Protein AF-A0A7L2VDB8-F1 (afdb_monomer_lite)

Organism: NCBI:txid135165

Sequence (185 aa):
YIPHIVLGKGPPGGAWHSMEGSMLTISFGDWMELPGLSFKEWAASKRRNIKSDRVMPEEIACYYKHYVKVMGLQKNFRDNVYITSVSRLYRGKDDEDRSQLNENVSTQHLEMEDGQKSLTKRNWEVRGYQRATDGSHVPFCLFAENVALATGTFDSPGRLQVEGEDFPFVLHSMSDFGAAISKGK

Radius of gyration: 23.1 Å; chains: 1; bounding box: 49×42×65 Å

Secondary structure (DSSP, 8-state):
-----EE-SSSTTGGGGTS-TTPPPSS-GGGGPBTTB-HHHHHHHTT----SS---HHHHHHHHHHHHHHTT-GGGEE-SEEEEEEEE----GGGSS--S-------------S--------PEEEEEEEEPTTS-EEEEEEEES-------STTS------TTTTSTT--SSHHHHHHHHHTT-

InterPro domains:
  IPR029731 OSGIN 1/2 [PTHR15192] (1-184)
  IPR036188 FAD/NAD(P)-binding domain superfamily [G3DSA:3.50.50.60] (2-180)

Structure (mmCIF, N/CA/C/O backbone):
data_AF-A0A7L2VDB8-F1
#
_entry.id   AF-A0A7L2VDB8-F1
#
loop_
_atom_site.group_PDB
_atom_site.id
_atom_site.type_symbol
_atom_site.label_atom_id
_atom_site.label_alt_id
_atom_site.label_comp_id
_atom_site.label_asym_id
_atom_site.label_entity_id
_atom_site.label_seq_id
_atom_site.pdbx_PDB_ins_code
_atom_site.Cartn_x
_atom_site.Cartn_y
_atom_site.Cartn_z
_atom_site.occupancy
_atom_site.B_iso_or_equiv
_atom_site.auth_seq_id
_atom_site.auth_comp_id
_atom_site.auth_asym_id
_atom_site.auth_atom_id
_atom_site.pdbx_PDB_model_num
ATOM 1 N N . TYR A 1 1 ? -14.097 -15.548 12.419 1.00 74.62 1 TYR A N 1
ATOM 2 C CA . TYR A 1 1 ? -14.276 -14.280 11.679 1.00 74.62 1 TYR A CA 1
ATOM 3 C C . TYR A 1 1 ? -14.145 -13.137 12.670 1.00 74.62 1 TYR A C 1
ATOM 5 O O . TYR A 1 1 ? -14.816 -13.188 13.690 1.00 74.62 1 TYR A O 1
ATOM 13 N N . ILE A 1 2 ? -13.273 -12.162 12.407 1.00 85.75 2 ILE A N 1
ATOM 14 C CA . ILE A 1 2 ? -13.085 -10.978 13.262 1.00 85.75 2 ILE A CA 1
ATOM 15 C C . ILE A 1 2 ? -13.683 -9.782 12.509 1.00 85.75 2 ILE A C 1
ATOM 17 O O . ILE A 1 2 ? -13.279 -9.573 11.363 1.00 85.75 2 ILE A O 1
ATOM 21 N N . PRO A 1 3 ? -14.637 -9.020 13.072 1.00 91.06 3 PRO A N 1
ATOM 22 C CA . PRO A 1 3 ? -15.114 -7.781 12.459 1.00 91.06 3 PRO A CA 1
ATOM 23 C C . PRO A 1 3 ? -13.961 -6.783 12.310 1.00 91.06 3 PRO A C 1
ATOM 25 O O . PRO A 1 3 ? -13.320 -6.427 13.294 1.00 91.06 3 PRO A O 1
ATOM 28 N N . HIS A 1 4 ? -13.669 -6.358 11.083 1.00 94.25 4 HIS A N 1
ATOM 29 C CA . HIS A 1 4 ? -12.567 -5.441 10.799 1.00 94.25 4 HIS A CA 1
ATOM 30 C C . HIS A 1 4 ? -12.873 -4.568 9.585 1.00 94.25 4 HIS A C 1
ATOM 32 O O . HIS A 1 4 ? -13.724 -4.902 8.759 1.00 94.25 4 HIS A O 1
ATOM 38 N N . ILE A 1 5 ? -12.133 -3.468 9.472 1.00 96.50 5 ILE A N 1
ATOM 39 C CA . ILE A 1 5 ? -12.143 -2.566 8.326 1.00 96.50 5 ILE A CA 1
ATOM 40 C C . ILE A 1 5 ? -10.701 -2.296 7.892 1.00 96.50 5 ILE A C 1
ATOM 42 O O . ILE A 1 5 ? -9.810 -2.163 8.729 1.00 96.50 5 ILE A O 1
ATOM 46 N N . VAL A 1 6 ? -10.472 -2.241 6.585 1.00 96.81 6 VAL A N 1
ATOM 47 C CA . VAL A 1 6 ? -9.187 -1.925 5.960 1.00 96.81 6 VAL A CA 1
ATOM 48 C C . VAL A 1 6 ? -9.352 -0.619 5.202 1.00 96.81 6 VAL A C 1
ATOM 50 O O . VAL A 1 6 ? -10.201 -0.510 4.316 1.00 96.81 6 VAL A O 1
ATOM 53 N N . LEU A 1 7 ? -8.550 0.373 5.571 1.00 96.88 7 LEU A N 1
ATOM 54 C CA . LEU A 1 7 ? -8.606 1.728 5.034 1.00 96.88 7 LEU A CA 1
ATOM 55 C C . LEU A 1 7 ? -7.336 1.988 4.227 1.00 96.88 7 LEU A C 1
ATOM 57 O O . LEU A 1 7 ? -6.235 1.794 4.744 1.00 96.88 7 LEU A O 1
ATOM 61 N N . GLY A 1 8 ? -7.475 2.416 2.974 1.00 94.50 8 GLY A N 1
ATOM 62 C CA . GLY A 1 8 ? -6.324 2.668 2.111 1.00 94.50 8 GLY A CA 1
ATOM 63 C C . GLY A 1 8 ? -6.574 3.739 1.057 1.00 94.50 8 GLY A C 1
ATOM 64 O O . GLY A 1 8 ? -7.705 3.978 0.636 1.00 94.50 8 GLY A O 1
ATOM 65 N N . LYS A 1 9 ? -5.482 4.356 0.591 1.00 92.94 9 LYS A N 1
ATOM 66 C CA . LYS A 1 9 ? -5.505 5.421 -0.426 1.00 92.94 9 LYS A CA 1
ATOM 67 C C . LYS A 1 9 ? -6.015 4.936 -1.790 1.00 92.94 9 LYS A C 1
ATOM 69 O O . LYS A 1 9 ? -6.484 5.739 -2.585 1.00 92.94 9 LYS A O 1
ATOM 74 N N . GLY A 1 10 ? -5.916 3.638 -2.067 1.00 92.50 10 GLY A N 1
ATOM 75 C CA . GLY A 1 10 ? -6.240 3.043 -3.360 1.00 92.50 10 GLY A CA 1
ATOM 76 C C . GLY A 1 10 ? -6.737 1.600 -3.239 1.00 92.50 10 GLY A C 1
ATOM 77 O O . GLY A 1 10 ? -7.025 1.137 -2.132 1.00 92.50 10 GLY A O 1
ATOM 78 N N . PRO A 1 11 ? -6.857 0.884 -4.370 1.00 94.62 11 PRO A N 1
ATOM 79 C CA . PRO A 1 11 ? -7.334 -0.494 -4.382 1.00 94.62 11 PRO A CA 1
ATOM 80 C C . PRO A 1 11 ? -6.372 -1.451 -3.650 1.00 94.62 11 PRO A C 1
ATOM 82 O O . PRO A 1 11 ? -5.188 -1.141 -3.480 1.00 94.62 11 PRO A O 1
ATOM 85 N N . PRO A 1 12 ? -6.843 -2.653 -3.260 1.00 95.00 12 PRO A N 1
ATOM 86 C CA . PRO A 1 12 ? -5.976 -3.673 -2.681 1.00 95.00 12 PRO A CA 1
ATOM 87 C C . PRO A 1 12 ? -4.788 -3.983 -3.594 1.00 95.00 12 PRO A C 1
ATOM 89 O O . PRO A 1 12 ? -4.954 -4.119 -4.806 1.00 95.00 12 PRO A O 1
ATOM 92 N N . GLY A 1 13 ? -3.601 -4.091 -3.004 1.00 93.00 13 GLY A N 1
ATOM 93 C CA . GLY A 1 13 ? -2.338 -4.293 -3.717 1.00 93.00 13 GLY A CA 1
ATOM 94 C C . GLY A 1 13 ? -1.251 -3.285 -3.339 1.00 93.00 13 GLY A C 1
ATOM 95 O O . GLY A 1 13 ? -0.082 -3.564 -3.554 1.00 93.00 13 GLY A O 1
ATOM 96 N N . GLY A 1 14 ? -1.590 -2.154 -2.715 1.00 91.69 14 GLY A N 1
ATOM 97 C CA . GLY A 1 14 ? -0.587 -1.227 -2.171 1.00 91.69 14 GLY A CA 1
ATOM 98 C C . GLY A 1 14 ? 0.423 -0.752 -3.224 1.00 91.69 14 GLY A C 1
ATOM 99 O O . GLY A 1 14 ? 0.028 -0.364 -4.322 1.00 91.69 14 GLY A O 1
ATOM 100 N N . ALA A 1 15 ? 1.718 -0.814 -2.895 1.00 89.12 15 ALA A N 1
ATOM 101 C CA . ALA A 1 15 ? 2.806 -0.297 -3.731 1.00 89.12 15 ALA A CA 1
ATOM 102 C C . ALA A 1 15 ? 2.875 -0.915 -5.140 1.00 89.12 15 ALA A C 1
ATOM 104 O O . ALA A 1 15 ? 3.357 -0.258 -6.056 1.00 89.12 15 ALA A O 1
ATOM 105 N N . TRP A 1 16 ? 2.338 -2.123 -5.344 1.00 91.50 16 TRP A N 1
ATOM 106 C CA . TRP A 1 16 ? 2.302 -2.775 -6.658 1.00 91.50 16 TRP A CA 1
ATOM 107 C C . TRP A 1 16 ? 1.551 -1.955 -7.722 1.00 91.50 16 TRP A C 1
ATOM 109 O O . TRP A 1 16 ? 1.869 -2.069 -8.900 1.00 91.50 16 TRP A O 1
ATOM 119 N N . HIS A 1 17 ? 0.599 -1.098 -7.322 1.00 89.31 17 HIS A N 1
ATOM 120 C CA . HIS A 1 17 ? -0.107 -0.185 -8.240 1.00 89.31 17 HIS A CA 1
ATOM 121 C C . HIS A 1 17 ? 0.725 1.031 -8.665 1.00 89.31 17 HIS A C 1
ATOM 123 O O . HIS A 1 17 ? 0.382 1.681 -9.647 1.00 89.31 17 HIS A O 1
ATOM 129 N N . SER A 1 18 ? 1.782 1.353 -7.920 1.00 83.62 18 SER A N 1
ATOM 130 C CA . SER A 1 18 ? 2.639 2.522 -8.158 1.00 83.62 18 SER A CA 1
ATOM 131 C C . SER A 1 18 ? 3.988 2.156 -8.780 1.00 83.62 18 SER A C 1
ATOM 133 O O . SER A 1 18 ? 4.753 3.047 -9.136 1.00 83.62 18 SER A O 1
ATOM 135 N N . MET A 1 19 ? 4.307 0.862 -8.870 1.00 84.56 19 MET A N 1
ATOM 136 C CA . MET A 1 19 ? 5.534 0.371 -9.495 1.00 84.56 19 MET A CA 1
ATOM 137 C C . MET A 1 19 ? 5.441 0.471 -11.020 1.00 84.56 19 MET A C 1
ATOM 139 O O . MET A 1 19 ? 4.392 0.217 -11.610 1.00 84.56 19 MET A O 1
ATOM 143 N N . GLU A 1 20 ? 6.551 0.836 -11.659 1.00 73.00 20 GLU A N 1
ATOM 144 C CA . GLU A 1 20 ? 6.605 1.076 -13.099 1.00 73.00 20 GLU A CA 1
ATOM 145 C C . GLU A 1 20 ? 6.304 -0.194 -13.914 1.00 73.00 20 GLU A C 1
ATOM 147 O O . GLU A 1 20 ? 6.868 -1.264 -13.678 1.00 73.00 20 GLU A O 1
ATOM 152 N N . GLY A 1 21 ? 5.439 -0.056 -14.922 1.00 68.50 21 GLY A N 1
ATOM 153 C CA . GLY A 1 21 ? 4.961 -1.159 -15.760 1.00 68.50 21 GLY A CA 1
ATOM 154 C C . GLY A 1 21 ? 5.965 -1.696 -16.784 1.00 68.50 21 GLY A C 1
ATOM 155 O O . GLY A 1 21 ? 5.585 -2.538 -17.585 1.00 68.50 21 GLY A O 1
ATOM 156 N N . SER A 1 22 ? 7.212 -1.219 -16.799 1.00 69.88 22 SER A N 1
ATOM 157 C CA . SER A 1 22 ? 8.300 -1.737 -17.646 1.00 69.88 22 SER A CA 1
ATOM 158 C C . SER A 1 22 ? 9.227 -2.703 -16.892 1.00 69.88 22 SER A C 1
ATOM 160 O O . SER A 1 22 ? 9.984 -3.451 -17.515 1.00 69.88 22 SER A O 1
ATOM 162 N N . MET A 1 23 ? 9.149 -2.730 -15.557 1.00 79.44 23 MET A N 1
ATOM 163 C CA . MET A 1 23 ? 9.991 -3.567 -14.706 1.00 79.44 23 MET A CA 1
ATOM 164 C C . MET A 1 23 ? 9.344 -4.931 -14.457 1.00 79.44 23 MET A C 1
ATOM 166 O O . MET A 1 23 ? 8.134 -5.038 -14.292 1.00 79.44 23 MET A O 1
ATOM 170 N N . LEU A 1 24 ? 10.163 -5.981 -14.385 1.00 87.69 24 LEU A N 1
ATOM 171 C CA . LEU A 1 24 ? 9.744 -7.299 -13.903 1.00 87.69 24 LEU A CA 1
ATOM 172 C C . LEU A 1 24 ? 9.971 -7.406 -12.394 1.00 87.69 24 LEU A C 1
ATOM 174 O O . LEU A 1 24 ? 10.878 -6.778 -11.842 1.00 87.69 24 LEU A O 1
ATOM 178 N N . THR A 1 25 ? 9.193 -8.254 -11.726 1.00 89.38 25 THR A N 1
ATOM 179 C CA . THR A 1 25 ? 9.457 -8.622 -10.335 1.00 89.38 25 THR A CA 1
ATOM 180 C C . THR A 1 25 ? 10.834 -9.263 -10.189 1.00 89.38 25 THR A C 1
ATOM 182 O O . THR A 1 25 ? 11.283 -10.032 -11.040 1.00 89.38 25 THR A O 1
ATOM 185 N N . ILE A 1 26 ? 11.509 -8.976 -9.074 1.00 89.12 26 ILE A N 1
ATOM 186 C CA . ILE A 1 26 ? 12.788 -9.619 -8.736 1.00 89.12 26 ILE A CA 1
ATOM 187 C C . ILE A 1 26 ? 12.560 -11.113 -8.446 1.00 89.12 26 ILE A C 1
ATOM 189 O O . ILE A 1 26 ? 13.307 -11.972 -8.922 1.00 89.12 26 ILE A O 1
ATOM 193 N N . SER A 1 27 ? 11.495 -11.407 -7.697 1.00 88.94 27 SER A N 1
ATOM 194 C CA . SER A 1 27 ? 11.066 -12.755 -7.316 1.00 88.94 27 SER A CA 1
ATOM 195 C C . SER A 1 27 ? 10.118 -13.378 -8.341 1.00 88.94 27 SER A C 1
ATOM 197 O O . SER A 1 27 ? 9.544 -12.684 -9.184 1.00 88.94 27 SER A O 1
ATOM 199 N N . PHE A 1 28 ? 9.925 -14.692 -8.238 1.00 90.94 28 PHE A N 1
ATOM 200 C CA . PHE A 1 28 ? 8.945 -15.428 -9.034 1.00 90.94 28 PHE A CA 1
ATOM 201 C C . PHE A 1 28 ? 7.512 -15.166 -8.562 1.00 90.94 28 PHE A C 1
ATOM 203 O O . PHE A 1 28 ? 7.282 -14.961 -7.368 1.00 90.94 28 PHE A O 1
ATOM 210 N N . GLY A 1 29 ? 6.556 -15.198 -9.496 1.00 89.12 29 GLY A N 1
ATOM 211 C CA . GLY A 1 29 ? 5.129 -15.003 -9.213 1.00 89.12 29 GLY A CA 1
ATOM 212 C C . GLY A 1 29 ? 4.601 -15.962 -8.144 1.00 89.12 29 GLY A C 1
ATOM 213 O O . GLY A 1 29 ? 3.919 -15.533 -7.217 1.00 89.12 29 GLY A O 1
ATOM 214 N N . ASP A 1 30 ? 5.012 -17.229 -8.214 1.00 90.94 30 ASP A N 1
ATOM 215 C CA . ASP A 1 30 ? 4.594 -18.288 -7.286 1.00 90.94 30 ASP A CA 1
ATOM 216 C C . ASP A 1 30 ? 5.002 -18.010 -5.829 1.00 90.94 30 ASP A C 1
ATOM 218 O O . ASP A 1 30 ? 4.345 -18.461 -4.901 1.00 90.94 30 ASP A O 1
ATOM 222 N N . TRP A 1 31 ? 6.064 -17.233 -5.587 1.00 93.81 31 TRP A N 1
ATOM 223 C CA . TRP A 1 31 ? 6.488 -16.875 -4.222 1.00 93.81 31 TRP A CA 1
ATOM 224 C C . TRP A 1 31 ? 5.684 -15.719 -3.627 1.00 93.81 31 TRP A C 1
ATOM 226 O O . TRP A 1 31 ? 5.806 -15.413 -2.442 1.00 93.81 31 TRP A O 1
ATOM 236 N N . MET A 1 32 ? 4.895 -15.051 -4.461 1.00 94.00 32 MET A N 1
ATOM 237 C CA . MET A 1 32 ? 4.039 -13.930 -4.092 1.00 94.00 32 MET A CA 1
ATOM 238 C C . MET A 1 32 ? 2.559 -14.327 -4.140 1.00 94.00 32 MET A C 1
ATOM 240 O O . MET A 1 32 ? 1.685 -13.463 -4.105 1.00 94.00 32 MET A O 1
ATOM 244 N N . GLU A 1 33 ? 2.247 -15.620 -4.243 1.00 94.94 33 GLU A N 1
ATOM 245 C CA . GLU A 1 33 ? 0.866 -16.082 -4.220 1.00 94.94 33 GLU A CA 1
ATOM 246 C C . GLU A 1 33 ? 0.267 -16.025 -2.809 1.00 94.94 33 GLU A C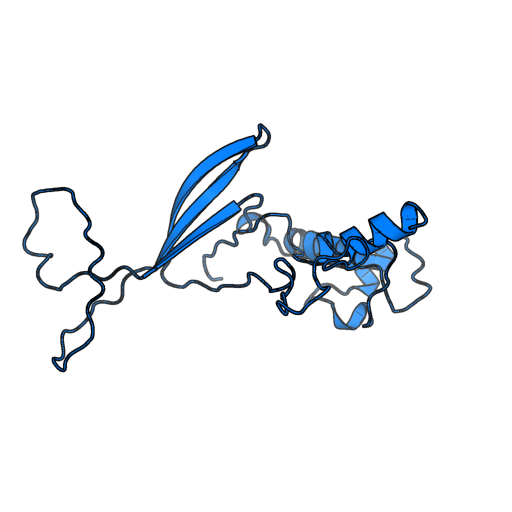 1
ATOM 248 O O . GLU A 1 33 ? 0.956 -16.096 -1.790 1.00 94.94 33 GLU A O 1
ATOM 253 N N . LEU A 1 34 ? -1.051 -15.872 -2.751 1.00 96.31 34 LEU A N 1
ATOM 254 C CA . LEU A 1 34 ? -1.822 -15.839 -1.522 1.00 96.31 34 LEU A CA 1
ATOM 255 C C . LEU A 1 34 ? -2.537 -17.182 -1.303 1.00 96.31 34 LEU A C 1
ATOM 257 O O . LEU A 1 34 ? -2.993 -17.808 -2.265 1.00 96.31 34 LEU A O 1
ATOM 261 N N . PRO A 1 35 ? -2.692 -17.620 -0.039 1.00 95.25 35 PRO A N 1
ATOM 262 C CA . PRO A 1 35 ? -3.287 -18.913 0.280 1.00 95.25 35 PRO A CA 1
ATOM 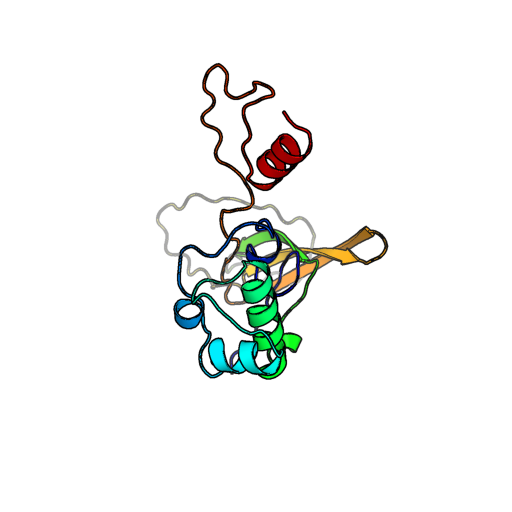263 C C . PRO A 1 35 ? -4.666 -19.123 -0.354 1.00 95.25 35 PRO A C 1
ATOM 265 O O . PRO A 1 35 ? -5.541 -18.269 -0.265 1.00 95.25 35 PRO A O 1
ATOM 268 N N . GLY A 1 36 ? -4.889 -20.292 -0.951 1.00 94.69 36 GLY A N 1
ATOM 269 C CA . GLY A 1 36 ? -6.187 -20.656 -1.528 1.00 94.69 36 GLY A CA 1
ATOM 270 C C . GLY A 1 36 ? -6.466 -20.087 -2.924 1.00 94.69 36 GLY A C 1
ATOM 271 O O . GLY A 1 36 ? -7.558 -20.308 -3.444 1.00 94.69 36 GLY A O 1
ATOM 272 N N . LEU A 1 37 ? -5.514 -19.388 -3.550 1.00 94.06 37 LEU A N 1
ATOM 273 C CA . LEU A 1 37 ? -5.602 -18.997 -4.958 1.00 94.06 37 LEU A CA 1
ATOM 274 C C . LEU A 1 37 ? -4.216 -19.076 -5.606 1.00 94.06 37 LEU A C 1
ATOM 276 O O . LEU A 1 37 ? -3.419 -18.165 -5.422 1.00 94.06 37 LEU A O 1
ATOM 280 N N . SER A 1 38 ? -3.926 -20.104 -6.403 1.00 94.06 38 SER A N 1
ATOM 281 C CA . SER A 1 38 ? -2.618 -20.179 -7.068 1.00 94.06 38 SER A CA 1
ATOM 282 C C . SER A 1 38 ? -2.430 -19.033 -8.063 1.00 94.06 38 SER A C 1
ATOM 284 O O . SER A 1 38 ? -3.320 -18.740 -8.876 1.00 94.06 38 SER A O 1
ATOM 286 N N . PHE A 1 39 ? -1.256 -18.397 -8.031 1.00 92.50 39 PHE A N 1
ATOM 287 C CA . PHE A 1 39 ? -0.941 -17.334 -8.986 1.00 92.50 39 PHE A CA 1
ATOM 288 C C . PHE A 1 39 ? -0.891 -17.876 -10.421 1.00 92.50 39 PHE A C 1
ATOM 290 O O . PHE A 1 39 ? -1.470 -17.286 -11.337 1.00 92.50 39 PHE A O 1
ATOM 297 N N . LYS A 1 40 ? -0.256 -19.035 -10.617 1.00 89.88 40 LYS A N 1
ATOM 298 C CA . LYS A 1 40 ? -0.118 -19.689 -11.924 1.00 89.88 40 LYS A CA 1
ATOM 299 C C . LYS A 1 40 ? -1.468 -20.031 -12.552 1.00 89.88 40 LYS A C 1
ATOM 301 O O . LYS A 1 40 ? -1.698 -19.723 -13.722 1.00 89.88 40 LYS A O 1
ATOM 306 N N . GLU A 1 41 ? -2.376 -20.624 -11.778 1.00 90.69 41 GLU A N 1
ATOM 307 C CA . GLU A 1 41 ? -3.735 -20.942 -12.241 1.00 90.69 41 GLU A CA 1
ATOM 308 C C . GLU A 1 41 ? -4.520 -19.668 -12.577 1.00 90.69 41 GLU A C 1
ATOM 310 O O . GLU A 1 41 ? -5.167 -19.579 -13.627 1.00 90.69 41 GLU A O 1
ATOM 315 N N . TRP A 1 42 ? -4.408 -18.644 -11.723 1.00 92.12 42 TRP A N 1
ATOM 316 C CA . TRP A 1 42 ? -5.029 -17.346 -11.961 1.00 92.12 42 TRP A CA 1
ATOM 317 C C . TRP A 1 42 ? -4.529 -16.703 -13.259 1.00 92.12 42 TRP A C 1
ATOM 319 O O . TRP A 1 42 ? -5.338 -16.229 -14.063 1.00 92.12 42 TRP A O 1
ATOM 329 N N . ALA A 1 43 ? -3.224 -16.717 -13.511 1.00 89.06 43 ALA A N 1
ATOM 330 C CA . ALA A 1 43 ? -2.655 -16.125 -14.713 1.00 89.06 43 ALA A CA 1
ATOM 331 C C . ALA A 1 43 ? -3.005 -16.915 -15.985 1.00 89.06 43 ALA A C 1
ATOM 333 O O . ALA A 1 43 ? -3.362 -16.314 -17.006 1.00 89.06 43 ALA A O 1
ATOM 334 N N . ALA A 1 44 ? -2.988 -18.251 -15.914 1.00 87.00 44 ALA A N 1
ATOM 335 C CA . ALA A 1 44 ? -3.403 -19.123 -17.012 1.00 87.00 44 ALA A CA 1
ATOM 336 C C . ALA A 1 44 ? -4.868 -18.872 -17.413 1.00 87.00 44 ALA A C 1
ATOM 338 O O . ALA A 1 44 ? -5.182 -18.787 -18.604 1.00 87.00 44 ALA A O 1
ATOM 339 N N . SER A 1 45 ? -5.755 -18.644 -16.434 1.00 84.19 45 SER A N 1
ATOM 340 C CA . SER A 1 45 ? -7.170 -18.318 -16.684 1.00 84.19 45 SER A CA 1
ATOM 341 C C . SER A 1 45 ? -7.365 -17.031 -17.500 1.00 84.19 45 SER A C 1
ATOM 343 O O . SER A 1 45 ? -8.350 -16.891 -18.228 1.00 84.19 45 SER A O 1
ATOM 345 N N . LYS A 1 46 ? -6.396 -16.107 -17.452 1.00 80.00 46 LYS A N 1
ATOM 346 C CA . LYS A 1 46 ? -6.404 -14.855 -18.221 1.00 80.00 46 LYS A CA 1
ATOM 347 C C . LYS A 1 46 ? -5.758 -14.973 -19.607 1.00 80.00 46 LYS A C 1
ATOM 349 O O . LYS A 1 46 ? -5.492 -13.949 -20.232 1.00 80.00 46 LYS A O 1
ATOM 354 N N . ARG A 1 47 ? -5.523 -16.200 -20.100 1.00 67.19 47 ARG 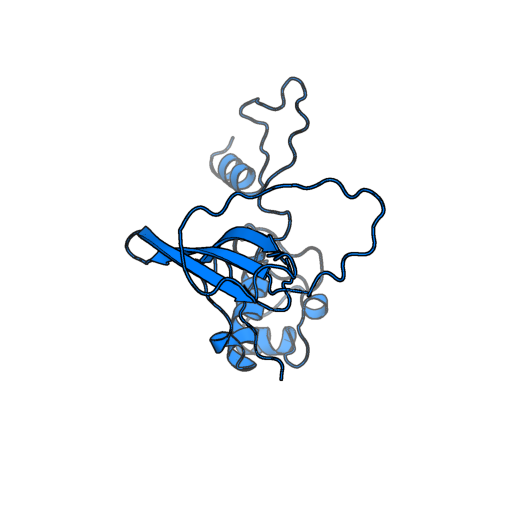A N 1
ATOM 355 C CA . ARG A 1 47 ? -4.866 -16.501 -21.390 1.00 67.19 47 ARG A CA 1
ATOM 356 C C . ARG A 1 47 ? -3.504 -15.818 -21.552 1.00 67.19 47 ARG A C 1
ATOM 358 O O . ARG A 1 47 ? -3.110 -15.457 -22.661 1.00 67.19 47 ARG A O 1
ATOM 365 N N . ARG A 1 48 ? -2.774 -15.634 -20.451 1.00 64.44 48 ARG A N 1
ATOM 366 C CA . ARG A 1 48 ? -1.398 -15.145 -20.501 1.00 64.44 48 ARG A CA 1
ATOM 367 C C . ARG A 1 48 ? -0.464 -16.339 -20.656 1.00 64.44 48 ARG A C 1
ATOM 369 O O . ARG A 1 48 ? -0.369 -17.175 -19.765 1.00 64.44 48 ARG A O 1
ATOM 376 N N . ASN A 1 49 ? 0.227 -16.413 -21.793 1.00 58.25 49 ASN A N 1
ATOM 377 C CA . ASN A 1 49 ? 1.393 -17.280 -21.934 1.00 58.25 49 ASN A CA 1
ATOM 378 C C . ASN A 1 49 ? 2.526 -16.660 -21.115 1.00 58.25 49 ASN A C 1
ATOM 380 O O . ASN A 1 49 ? 3.307 -15.861 -21.635 1.00 58.25 49 ASN A O 1
ATOM 384 N N . ILE A 1 50 ? 2.579 -16.996 -19.827 1.00 61.56 50 ILE A N 1
ATOM 385 C CA . ILE A 1 50 ? 3.712 -16.658 -18.972 1.00 61.56 50 ILE A CA 1
ATOM 386 C C . ILE A 1 50 ? 4.921 -17.427 -19.512 1.00 61.56 50 ILE A C 1
ATOM 388 O O . ILE A 1 50 ? 5.069 -18.624 -19.294 1.00 61.56 50 ILE A O 1
ATOM 392 N N . LYS A 1 51 ? 5.756 -16.738 -20.295 1.00 61.38 51 LYS A N 1
ATOM 393 C CA . LYS A 1 51 ? 7.028 -17.272 -20.809 1.00 61.38 51 LYS A CA 1
ATOM 394 C C . LYS A 1 51 ? 8.158 -17.193 -19.772 1.00 61.38 51 LYS A C 1
ATOM 396 O O . LYS A 1 51 ? 9.229 -17.731 -20.018 1.00 61.38 51 LYS A O 1
ATOM 401 N N . SER A 1 52 ? 7.935 -16.484 -18.666 1.00 70.12 52 SER A N 1
ATOM 402 C CA . SER A 1 52 ? 8.917 -16.163 -17.628 1.00 70.12 52 SER A CA 1
ATOM 403 C C . SER A 1 52 ? 8.269 -16.301 -16.256 1.00 70.12 52 SER A C 1
ATOM 405 O O . SER A 1 52 ? 7.218 -15.718 -16.040 1.00 70.12 52 SER A O 1
ATOM 407 N N . ASP A 1 53 ? 8.920 -16.974 -15.308 1.00 83.00 53 ASP A N 1
ATOM 408 C CA . ASP A 1 53 ? 8.408 -17.120 -13.932 1.00 83.00 53 ASP A CA 1
ATOM 409 C C . ASP A 1 53 ? 8.324 -15.781 -13.172 1.00 83.00 53 ASP A C 1
ATOM 411 O O . ASP A 1 53 ? 7.655 -15.665 -12.143 1.00 83.00 53 ASP A O 1
ATOM 415 N N . ARG A 1 54 ? 9.007 -14.748 -13.682 1.00 88.31 54 ARG A N 1
ATOM 416 C CA . ARG A 1 54 ? 8.875 -13.356 -13.236 1.00 88.31 54 ARG A CA 1
ATOM 417 C C . ARG A 1 54 ? 7.756 -12.657 -13.985 1.00 88.31 54 ARG A C 1
ATOM 419 O O . ARG A 1 54 ? 7.611 -12.838 -15.195 1.00 88.31 54 ARG A O 1
ATOM 426 N N . VAL A 1 55 ? 7.041 -11.806 -13.264 1.00 89.75 55 VAL A N 1
ATOM 427 C CA . VAL A 1 55 ? 5.803 -11.169 -13.717 1.00 89.75 55 VAL A CA 1
ATOM 428 C C . VAL A 1 55 ? 5.907 -9.657 -13.591 1.00 89.75 55 VAL A C 1
ATOM 430 O O . VAL A 1 55 ? 6.793 -9.150 -12.902 1.00 89.75 55 VAL A O 1
ATOM 433 N N . MET A 1 56 ? 5.029 -8.912 -14.256 1.00 89.75 56 MET A N 1
ATOM 434 C CA . MET A 1 56 ? 5.019 -7.456 -14.078 1.00 89.75 56 MET A CA 1
ATOM 435 C C . MET A 1 56 ? 4.363 -7.098 -12.731 1.00 89.75 56 MET A C 1
ATOM 437 O O . MET A 1 56 ? 3.393 -7.755 -12.334 1.00 89.75 56 MET A O 1
ATOM 441 N N . PRO A 1 57 ? 4.810 -6.033 -12.040 1.00 91.31 57 PRO A N 1
ATOM 442 C CA . PRO A 1 57 ? 4.165 -5.511 -10.835 1.00 91.31 57 PRO A CA 1
ATOM 443 C C . PRO A 1 57 ? 2.654 -5.304 -10.983 1.00 91.31 57 PRO A C 1
ATOM 445 O O . PRO A 1 57 ? 1.885 -5.643 -10.084 1.00 91.31 57 PRO A O 1
ATOM 448 N N . GLU A 1 58 ? 2.213 -4.840 -12.154 1.00 90.12 58 GLU A N 1
ATOM 449 C CA . GLU A 1 58 ? 0.795 -4.666 -12.478 1.00 90.12 58 GLU A CA 1
ATOM 450 C C . GLU A 1 58 ? 0.008 -5.990 -12.415 1.00 90.12 58 GLU A C 1
ATOM 452 O O . GLU A 1 58 ? -1.155 -6.018 -12.002 1.00 90.12 58 GLU A O 1
ATOM 457 N N . GLU A 1 59 ? 0.630 -7.117 -12.780 1.00 91.00 59 GLU A N 1
ATOM 458 C CA . GLU A 1 59 ? -0.006 -8.436 -12.703 1.00 91.00 59 GLU A CA 1
ATOM 459 C C . GLU A 1 59 ? -0.215 -8.859 -11.250 1.00 91.00 59 GLU A C 1
ATOM 461 O O . GLU A 1 59 ? -1.301 -9.331 -10.910 1.00 91.00 59 GLU A O 1
ATOM 466 N N . ILE A 1 60 ? 0.777 -8.617 -10.386 1.00 93.44 60 ILE A N 1
ATOM 467 C CA . ILE A 1 60 ? 0.671 -8.852 -8.939 1.00 93.44 60 ILE A CA 1
ATOM 468 C C . ILE A 1 60 ? -0.410 -7.953 -8.329 1.00 93.44 60 ILE A C 1
ATOM 470 O O . ILE A 1 60 ? -1.269 -8.428 -7.580 1.00 93.44 60 ILE A O 1
ATOM 474 N N . ALA A 1 61 ? -0.445 -6.673 -8.707 1.00 93.88 61 ALA A N 1
ATOM 475 C CA . ALA A 1 61 ? -1.467 -5.732 -8.256 1.00 93.88 61 ALA A CA 1
ATOM 476 C C . ALA A 1 61 ? -2.882 -6.207 -8.639 1.00 93.88 61 ALA A C 1
ATOM 478 O O . ALA A 1 61 ? -3.806 -6.215 -7.816 1.00 93.88 61 ALA A O 1
ATOM 479 N N . CYS A 1 62 ? -3.049 -6.667 -9.883 1.00 93.50 62 CYS A N 1
ATOM 480 C CA . CYS A 1 62 ? -4.296 -7.247 -10.374 1.00 93.50 62 CYS A CA 1
ATOM 481 C C . CYS A 1 62 ? -4.676 -8.533 -9.634 1.00 93.50 62 CYS A C 1
ATOM 483 O O . CYS A 1 62 ? -5.860 -8.744 -9.350 1.00 93.50 62 CYS A O 1
ATOM 485 N N . TYR A 1 63 ? -3.697 -9.389 -9.349 1.00 95.44 63 TYR A N 1
ATOM 486 C CA . TYR A 1 63 ? -3.885 -10.642 -8.630 1.00 95.44 63 TYR A CA 1
ATOM 487 C C . TYR A 1 63 ? -4.380 -10.390 -7.202 1.00 95.44 63 TYR A C 1
ATOM 489 O O . TYR A 1 63 ? -5.443 -10.894 -6.840 1.00 95.44 63 TYR A O 1
ATOM 497 N N . TYR A 1 64 ? -3.723 -9.518 -6.429 1.00 96.62 64 TYR A N 1
ATOM 498 C CA . TYR A 1 64 ? -4.154 -9.175 -5.065 1.00 96.62 64 TYR A CA 1
ATOM 499 C C . TYR A 1 64 ? -5.522 -8.492 -5.022 1.00 96.62 64 TYR A C 1
ATOM 501 O O . TYR A 1 64 ? -6.356 -8.807 -4.167 1.00 96.62 64 TYR A O 1
ATOM 509 N N . LYS A 1 65 ? -5.810 -7.604 -5.979 1.00 95.62 65 LYS A N 1
ATOM 510 C CA . LYS A 1 65 ? -7.147 -7.011 -6.115 1.00 95.62 65 LYS A CA 1
ATOM 511 C C . LYS A 1 65 ? -8.211 -8.079 -6.381 1.00 95.62 65 LYS A C 1
ATOM 513 O O . LYS A 1 65 ? -9.300 -8.022 -5.808 1.00 95.62 65 LYS A O 1
ATOM 518 N N . HIS A 1 66 ? -7.913 -9.052 -7.242 1.00 95.62 66 HIS A N 1
ATOM 519 C CA . HIS A 1 66 ? -8.836 -10.143 -7.541 1.00 95.62 66 HIS A CA 1
ATOM 520 C C . HIS A 1 66 ? -9.010 -11.094 -6.355 1.00 95.62 66 HIS A C 1
ATOM 522 O O . HIS A 1 66 ? -10.138 -11.497 -6.076 1.00 95.62 66 HIS A O 1
ATOM 528 N N . TYR A 1 67 ? -7.934 -11.378 -5.620 1.00 97.06 67 TYR A N 1
ATOM 529 C CA . TYR A 1 67 ? -7.948 -12.196 -4.411 1.00 97.06 67 TYR A CA 1
ATOM 530 C C . TYR A 1 67 ? -8.972 -11.683 -3.390 1.00 97.06 67 TYR A C 1
ATOM 532 O O . TYR A 1 67 ? -9.837 -12.433 -2.942 1.00 97.06 67 TYR A O 1
ATOM 540 N N . VAL A 1 68 ? -8.958 -10.376 -3.097 1.00 96.12 68 VAL A N 1
ATOM 541 C CA . VAL A 1 68 ? -9.926 -9.746 -2.176 1.00 96.12 68 VAL A CA 1
ATOM 542 C C . VAL A 1 68 ? -11.376 -9.965 -2.622 1.00 96.12 68 VAL A C 1
ATOM 544 O O . VAL A 1 68 ? -12.256 -10.139 -1.777 1.00 96.12 68 VAL A O 1
ATOM 547 N N . LYS A 1 69 ? -11.631 -9.992 -3.935 1.00 95.06 69 LYS A N 1
ATOM 548 C CA . LYS A 1 69 ? -12.964 -10.234 -4.500 1.00 95.06 69 LYS A CA 1
ATOM 549 C C . LYS A 1 69 ? -13.384 -11.700 -4.374 1.00 95.06 69 LYS A C 1
ATOM 551 O O . LYS A 1 69 ? -14.488 -11.964 -3.908 1.00 95.06 69 LYS A O 1
ATOM 556 N N . VAL A 1 70 ? -12.537 -12.645 -4.791 1.00 95.56 70 VAL A N 1
ATOM 557 C CA . VAL A 1 70 ? -12.893 -14.079 -4.784 1.00 95.56 70 VAL A CA 1
ATOM 558 C C . VAL A 1 70 ? -12.991 -14.647 -3.371 1.00 95.56 70 VAL A C 1
ATOM 560 O O . VAL A 1 70 ? -13.814 -15.521 -3.127 1.00 95.56 70 VAL A O 1
ATOM 563 N N . MET A 1 71 ? -12.232 -14.089 -2.424 1.00 94.88 71 MET A N 1
ATOM 564 C CA . MET A 1 71 ? -12.287 -14.474 -1.011 1.00 94.88 71 MET A CA 1
ATOM 565 C C . MET A 1 71 ? -13.410 -13.779 -0.224 1.00 94.88 71 MET A C 1
ATOM 567 O O . MET A 1 71 ? -13.530 -13.976 0.984 1.00 94.88 71 MET A O 1
ATOM 571 N N . GLY A 1 72 ? -14.233 -12.939 -0.866 1.00 94.19 72 GLY A N 1
ATOM 572 C CA . GLY A 1 72 ? -15.358 -12.273 -0.201 1.00 94.19 72 GLY A CA 1
ATOM 573 C C . GLY A 1 72 ? -14.946 -11.201 0.820 1.00 94.19 72 GLY A C 1
ATOM 574 O O . GLY A 1 72 ? -15.726 -10.865 1.718 1.00 94.19 72 GLY A O 1
ATOM 575 N N . LEU A 1 73 ? -13.724 -10.671 0.711 1.00 94.62 73 LEU A N 1
ATOM 576 C CA . LEU A 1 73 ? -13.145 -9.712 1.656 1.00 94.62 73 LEU A CA 1
ATOM 577 C C . LEU A 1 73 ? -13.509 -8.259 1.324 1.00 94.62 73 LEU A C 1
ATOM 579 O O . LEU A 1 73 ? -13.369 -7.386 2.180 1.00 94.62 73 LEU A O 1
ATOM 583 N N . GLN A 1 74 ? -14.021 -7.989 0.119 1.00 94.38 74 GLN A N 1
ATOM 584 C CA . GLN A 1 74 ? -14.275 -6.639 -0.400 1.00 94.38 74 GLN A CA 1
ATOM 585 C C . GLN A 1 74 ? -15.110 -5.755 0.532 1.00 94.38 74 GLN A C 1
ATOM 587 O O . GLN A 1 74 ? -14.881 -4.554 0.605 1.00 94.38 74 GLN A O 1
ATOM 592 N N . LYS A 1 75 ? -16.047 -6.345 1.283 1.00 94.50 75 LYS A N 1
ATOM 593 C CA . LYS A 1 75 ? -16.932 -5.619 2.208 1.00 94.50 75 LYS A CA 1
ATOM 594 C C . LYS A 1 75 ? -16.181 -4.891 3.331 1.00 94.50 75 LYS A C 1
ATOM 596 O O . LYS A 1 75 ? -16.702 -3.923 3.879 1.00 94.50 75 LYS A O 1
ATOM 601 N N . ASN A 1 76 ? -14.972 -5.351 3.657 1.00 95.88 76 ASN A N 1
ATOM 602 C CA . ASN A 1 76 ? -14.147 -4.779 4.714 1.00 95.88 76 ASN A CA 1
ATOM 603 C C . ASN A 1 76 ? -13.181 -3.711 4.184 1.00 95.88 76 ASN A C 1
ATOM 605 O O . ASN A 1 76 ? -12.589 -3.003 4.988 1.00 95.88 76 ASN A O 1
ATOM 609 N N . PHE A 1 77 ? -13.006 -3.574 2.868 1.00 96.06 77 PHE A N 1
ATOM 610 C CA . PHE A 1 77 ? -12.068 -2.618 2.279 1.00 96.06 77 PHE A CA 1
ATOM 611 C C . PHE A 1 77 ? -12.770 -1.310 1.914 1.00 96.06 77 PHE A C 1
ATOM 613 O O . PHE A 1 77 ? -13.847 -1.316 1.317 1.00 96.06 77 PHE A O 1
ATOM 620 N N . ARG A 1 78 ? -12.133 -0.184 2.241 1.00 95.25 78 ARG A N 1
ATOM 621 C CA . ARG A 1 78 ? -12.519 1.156 1.787 1.00 95.25 78 ARG A CA 1
ATOM 622 C C . ARG A 1 78 ? -11.326 1.816 1.110 1.00 95.25 78 ARG A C 1
ATOM 624 O O . ARG A 1 78 ? -10.268 1.962 1.722 1.00 95.25 78 ARG A O 1
ATOM 631 N N . ASP A 1 79 ? -11.514 2.172 -0.155 1.00 94.06 79 ASP A N 1
ATOM 632 C CA . ASP A 1 79 ? -10.526 2.877 -0.961 1.00 94.06 79 ASP A CA 1
ATOM 633 C C . ASP A 1 79 ? -10.693 4.398 -0.855 1.00 94.06 79 ASP A C 1
ATOM 635 O O . ASP A 1 79 ? -11.675 4.906 -0.305 1.00 94.06 79 ASP A O 1
ATOM 639 N N . ASN A 1 80 ? -9.703 5.128 -1.373 1.00 95.38 80 ASN A N 1
ATOM 640 C CA . ASN A 1 80 ? -9.651 6.590 -1.332 1.00 95.38 80 ASN A CA 1
ATOM 641 C C . ASN A 1 80 ? -9.753 7.163 0.093 1.00 95.38 80 ASN A C 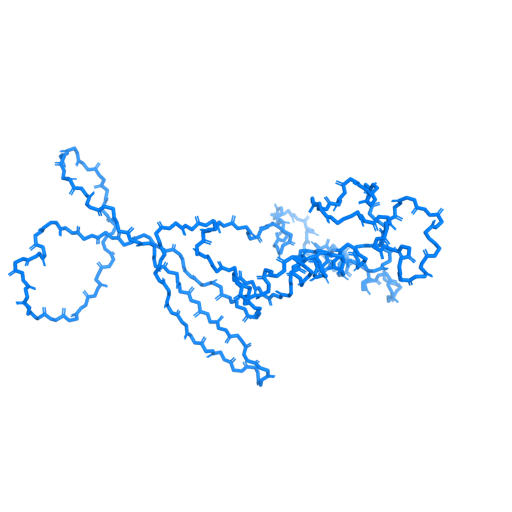1
ATOM 643 O O . ASN A 1 80 ? -10.247 8.273 0.286 1.00 95.38 80 ASN A O 1
ATOM 647 N N . VAL A 1 81 ? -9.282 6.412 1.092 1.00 96.81 81 VAL A N 1
ATOM 648 C CA . VAL A 1 81 ? -9.266 6.819 2.498 1.00 96.81 81 VAL A CA 1
ATOM 649 C C . VAL A 1 81 ? -7.859 7.237 2.914 1.00 96.81 81 VAL A C 1
ATOM 651 O O . VAL A 1 81 ? -6.883 6.520 2.685 1.00 96.81 81 VAL A O 1
ATOM 654 N N . TYR A 1 82 ? -7.770 8.387 3.577 1.00 96.06 82 TYR A N 1
ATOM 655 C CA . TYR A 1 82 ? -6.533 8.987 4.059 1.00 96.06 82 TYR A CA 1
ATOM 656 C C . TYR A 1 82 ? -6.617 9.185 5.567 1.00 96.06 82 TYR A C 1
ATOM 658 O O . TYR A 1 82 ? -7.455 9.941 6.058 1.00 96.06 82 TYR A O 1
ATOM 666 N N . ILE A 1 83 ? -5.745 8.497 6.301 1.00 96.94 83 ILE A N 1
ATOM 667 C CA . ILE A 1 83 ? -5.641 8.630 7.755 1.00 96.94 83 ILE A CA 1
ATOM 668 C C . ILE A 1 83 ? -4.771 9.839 8.076 1.00 96.94 83 ILE A C 1
ATOM 670 O O . ILE A 1 83 ? -3.674 9.972 7.536 1.00 96.94 83 ILE A O 1
ATOM 674 N N . THR A 1 84 ? -5.262 10.707 8.955 1.00 96.62 84 THR A N 1
ATOM 675 C CA . THR A 1 84 ? -4.550 11.910 9.407 1.00 96.62 84 THR A CA 1
ATOM 676 C C . THR A 1 84 ? -4.097 11.807 10.856 1.00 96.62 84 THR A C 1
ATOM 678 O O . THR A 1 84 ? -3.131 12.464 11.230 1.00 96.62 84 THR A O 1
ATOM 681 N N . SER A 1 85 ? -4.758 10.986 11.677 1.00 96.56 85 SER A N 1
ATOM 682 C CA . SER A 1 85 ? -4.352 10.755 13.063 1.00 96.56 85 SER A CA 1
ATOM 683 C C . SER A 1 85 ? -4.807 9.388 13.562 1.00 96.56 85 SER A C 1
ATOM 685 O O . SER A 1 85 ? -5.914 8.938 13.257 1.00 96.56 85 SER A O 1
ATOM 687 N N . VAL A 1 86 ? -3.945 8.747 14.349 1.00 96.06 86 VAL A N 1
ATOM 688 C CA . VAL A 1 86 ? -4.251 7.553 15.137 1.00 96.06 86 VAL A CA 1
ATOM 689 C C . VAL A 1 86 ? -3.757 7.825 16.546 1.00 96.06 86 VAL A C 1
ATOM 691 O O . VAL A 1 86 ? -2.554 7.957 16.769 1.00 96.06 86 VAL A O 1
ATOM 694 N N . SER A 1 87 ? -4.674 7.924 17.497 1.00 93.69 87 SER A N 1
ATOM 695 C CA . SER A 1 87 ? -4.347 8.232 18.885 1.00 93.69 87 SER A CA 1
ATOM 696 C C . SER A 1 87 ? -5.085 7.287 19.821 1.00 93.69 87 SER A C 1
ATOM 698 O O . SER A 1 87 ? -6.156 6.763 19.512 1.00 93.69 87 SER A O 1
ATOM 700 N N . ARG A 1 88 ? -4.491 7.013 20.980 1.00 89.44 88 ARG A N 1
ATOM 701 C CA . ARG A 1 88 ? -5.146 6.223 22.019 1.00 89.44 88 ARG A CA 1
ATOM 702 C C . ARG A 1 88 ? -5.832 7.173 22.985 1.00 89.44 88 ARG A C 1
ATOM 704 O O . ARG A 1 88 ? -5.188 8.071 23.520 1.00 89.44 88 ARG A O 1
ATOM 711 N N . LEU A 1 89 ? -7.127 6.972 23.211 1.00 81.00 89 LEU A N 1
ATOM 712 C CA . LEU A 1 89 ? -7.840 7.738 24.223 1.00 81.00 89 LEU A CA 1
ATOM 713 C C . LEU A 1 89 ? -7.449 7.240 25.618 1.00 81.00 89 LEU A C 1
ATOM 715 O O . LEU A 1 89 ? -7.299 6.041 25.845 1.00 81.00 89 LEU A O 1
ATOM 719 N N . TYR A 1 90 ? -7.341 8.156 26.571 1.00 66.38 90 TYR A N 1
ATOM 720 C CA . TYR A 1 90 ? -7.223 7.852 27.994 1.00 66.38 90 TYR A CA 1
ATOM 721 C C . TYR A 1 90 ? -8.267 8.691 28.729 1.00 66.38 90 TYR A C 1
ATOM 723 O O . TYR A 1 90 ? -8.529 9.827 28.341 1.00 66.38 90 TYR A O 1
ATOM 731 N N . ARG A 1 91 ? -8.906 8.136 29.760 1.00 59.09 91 ARG A N 1
ATOM 732 C CA . ARG A 1 91 ? -9.745 8.917 30.678 1.00 59.09 91 ARG A CA 1
ATOM 733 C C . ARG A 1 91 ? -9.373 8.544 32.096 1.00 59.09 91 ARG A C 1
ATOM 735 O O . ARG A 1 91 ? -9.176 7.362 32.380 1.00 59.09 91 ARG A O 1
ATOM 742 N N . GLY A 1 92 ? -9.246 9.553 32.950 1.00 55.16 92 GLY A N 1
ATOM 743 C CA . GLY A 1 92 ? -9.097 9.345 34.382 1.00 55.16 92 GLY A CA 1
ATOM 744 C C . GLY A 1 92 ? -10.338 8.651 34.939 1.00 55.16 92 GLY A C 1
ATOM 745 O O . GLY A 1 92 ? -11.444 8.824 34.430 1.00 55.16 92 GLY A O 1
ATOM 746 N N . LYS A 1 93 ? -10.149 7.849 35.986 1.00 51.97 93 LYS A N 1
ATOM 747 C CA . LYS A 1 93 ? -11.229 7.126 36.671 1.00 51.97 93 LYS A CA 1
ATOM 748 C C . LYS A 1 93 ? -12.227 8.066 37.380 1.00 51.97 93 LYS A C 1
ATOM 750 O O . LYS A 1 93 ? -13.293 7.616 37.768 1.00 51.97 93 LYS A O 1
ATOM 755 N N . ASP A 1 94 ? -11.911 9.358 37.473 1.00 53.84 94 ASP A N 1
ATOM 756 C CA . ASP A 1 94 ? -12.700 10.382 38.173 1.00 53.84 94 ASP A CA 1
ATOM 757 C C . ASP A 1 94 ? -13.859 10.961 37.332 1.00 53.84 94 ASP A C 1
ATOM 759 O O . ASP A 1 94 ? -14.646 11.770 37.817 1.00 53.84 94 ASP A O 1
ATOM 763 N N . ASP A 1 95 ? -13.990 10.544 36.068 1.00 52.75 95 ASP A N 1
ATOM 764 C CA . ASP A 1 95 ? -14.983 11.092 35.137 1.00 52.75 95 ASP A CA 1
ATOM 765 C C . ASP A 1 95 ? -16.306 10.295 35.058 1.00 52.75 95 ASP A C 1
ATOM 767 O O . ASP A 1 95 ? -17.171 10.617 34.234 1.00 52.75 95 ASP A O 1
ATOM 771 N N . GLU A 1 96 ? -16.479 9.235 35.853 1.00 50.94 96 GLU A N 1
ATOM 772 C CA . GLU A 1 96 ? -17.764 8.516 35.925 1.00 50.94 96 GLU A CA 1
ATOM 773 C C . GLU A 1 96 ? -18.788 9.209 36.843 1.00 50.94 96 GLU A C 1
ATOM 775 O O . GLU A 1 96 ? -19.984 9.050 36.618 1.00 50.94 96 GLU A O 1
ATOM 780 N N . ASP A 1 97 ? -18.354 10.080 37.765 1.00 46.66 97 ASP A N 1
ATOM 781 C CA . ASP A 1 97 ? -19.255 10.839 38.657 1.00 46.66 97 ASP A CA 1
ATOM 782 C C . ASP A 1 97 ? -19.696 12.206 38.102 1.00 46.66 97 ASP A C 1
ATOM 784 O O . ASP A 1 97 ? -20.578 12.860 38.659 1.00 46.66 97 ASP A O 1
ATOM 788 N N . ARG A 1 98 ? -19.125 12.663 36.981 1.00 46.81 98 ARG A N 1
ATOM 789 C CA . ARG A 1 98 ? -19.514 13.930 36.338 1.00 46.81 98 ARG A CA 1
ATOM 790 C C . ARG A 1 98 ? -20.270 13.684 35.045 1.00 46.81 98 ARG A C 1
ATOM 792 O O . ARG A 1 98 ? -19.846 14.058 33.951 1.00 46.81 98 ARG A O 1
ATOM 799 N N . SER A 1 99 ? -21.457 13.098 35.175 1.00 50.72 99 SER A N 1
ATOM 800 C CA . SER A 1 99 ? -22.516 13.439 34.234 1.00 50.72 99 SER A CA 1
ATOM 801 C C . SER A 1 99 ? -22.792 14.940 34.382 1.00 50.72 99 SER A C 1
ATOM 803 O O . SER A 1 99 ? -23.193 15.369 35.460 1.00 50.72 99 SER A O 1
ATOM 805 N N . GLN A 1 100 ? -22.624 15.685 33.288 1.00 48.34 100 GLN A N 1
ATOM 806 C CA . GLN A 1 100 ? -22.928 17.110 33.082 1.00 48.34 100 GLN A CA 1
ATOM 807 C C . GLN A 1 100 ? -21.720 18.070 33.075 1.00 48.34 100 GLN A C 1
ATOM 809 O O . GLN A 1 100 ? -20.966 18.198 34.033 1.00 48.34 100 GLN A O 1
ATOM 814 N N . LEU A 1 101 ? -21.674 18.812 31.961 1.00 40.22 101 LEU A N 1
ATOM 815 C CA . LEU A 1 101 ? -20.906 20.009 31.609 1.00 40.22 101 LEU A CA 1
ATOM 816 C C . LEU A 1 101 ? -19.519 19.876 30.938 1.00 40.22 101 LEU A C 1
ATOM 818 O O . LEU A 1 101 ? -18.485 19.706 31.571 1.00 40.22 101 LEU A O 1
ATOM 822 N N . ASN A 1 102 ? -19.585 20.203 29.644 1.00 38.41 102 ASN A N 1
ATOM 823 C CA . ASN A 1 102 ? -18.732 21.112 28.878 1.00 38.41 102 ASN A CA 1
ATOM 824 C C . ASN A 1 102 ? -17.519 20.599 28.097 1.00 38.41 102 ASN A C 1
ATOM 826 O O . ASN A 1 102 ? -16.616 19.923 28.579 1.00 38.41 102 ASN A O 1
ATOM 830 N N . GLU A 1 103 ? -17.556 21.045 26.839 1.00 48.88 103 GLU A N 1
ATOM 831 C CA . GLU A 1 103 ? -16.507 21.067 25.840 1.00 48.88 103 GLU A CA 1
ATOM 832 C C . GLU A 1 103 ? -15.213 21.664 26.390 1.00 48.88 103 GLU A C 1
ATOM 834 O O . GLU A 1 103 ? -15.233 22.714 27.030 1.00 48.88 103 GLU A O 1
ATOM 839 N N . ASN A 1 104 ? -14.108 20.964 26.124 1.00 38.22 104 ASN A N 1
ATOM 840 C CA . ASN A 1 104 ? -12.787 21.465 25.727 1.00 38.22 104 ASN A CA 1
ATOM 841 C C . ASN A 1 104 ? -11.778 20.346 26.008 1.00 38.22 104 ASN A C 1
ATOM 843 O O . ASN A 1 104 ? -11.229 20.225 27.101 1.00 38.22 104 ASN A O 1
ATOM 847 N N . VAL A 1 105 ? -11.571 19.473 25.018 1.00 43.44 105 VAL A N 1
ATOM 848 C CA . VAL A 1 105 ? -10.627 18.353 25.126 1.00 43.44 105 VAL A CA 1
ATOM 849 C C . VAL A 1 105 ? -9.206 18.911 25.072 1.00 43.44 105 VAL A C 1
ATOM 851 O O . VAL A 1 105 ? -8.679 19.197 24.000 1.00 43.44 105 VAL A O 1
ATOM 854 N N . SER A 1 106 ? -8.590 19.082 26.240 1.00 42.09 106 SER A N 1
ATOM 855 C CA . SER A 1 106 ? -7.162 19.362 26.356 1.00 42.09 106 SER A CA 1
ATOM 856 C C . SER A 1 106 ? -6.397 18.038 26.331 1.00 42.09 106 SER A C 1
ATOM 858 O O . SER A 1 106 ? -6.501 17.222 27.247 1.00 42.09 106 SER A O 1
ATOM 860 N N . THR A 1 107 ? -5.645 17.803 25.257 1.00 45.66 107 THR A N 1
ATOM 861 C CA . THR A 1 107 ? -4.630 16.747 25.161 1.00 45.66 107 THR A CA 1
ATOM 862 C C . THR A 1 107 ? -3.481 17.074 26.106 1.00 45.66 107 THR A C 1
ATOM 864 O O . THR A 1 107 ? -2.536 17.764 25.729 1.00 45.66 107 THR A O 1
ATOM 867 N N . GLN A 1 108 ? -3.561 16.589 27.343 1.00 43.00 108 GLN A N 1
ATOM 868 C CA . GLN A 1 108 ? -2.434 16.633 28.267 1.00 43.00 108 GLN A CA 1
ATOM 869 C C . GLN A 1 108 ? -1.594 15.369 28.097 1.00 43.00 108 GLN A C 1
ATOM 871 O O . GLN A 1 108 ? -1.995 14.260 28.447 1.00 43.00 108 GLN A O 1
ATOM 876 N N . HIS A 1 109 ? -0.424 15.570 27.500 1.00 45.16 109 HIS A N 1
ATOM 877 C CA . HIS A 1 109 ? 0.709 14.663 27.554 1.00 45.16 109 HIS A CA 1
ATOM 878 C C . HIS A 1 109 ? 1.210 14.700 29.006 1.00 45.16 109 HIS A C 1
ATOM 880 O O . HIS A 1 109 ? 1.680 15.742 29.454 1.00 45.16 109 HIS A O 1
ATOM 886 N N . LEU A 1 110 ? 1.025 13.620 29.767 1.00 43.94 110 LEU A N 1
ATOM 887 C CA . LEU A 1 110 ? 1.540 13.526 31.133 1.00 43.94 110 LEU A CA 1
ATOM 888 C C . LEU A 1 110 ? 2.643 12.476 31.176 1.00 43.94 110 LEU A C 1
ATOM 890 O O . LEU A 1 110 ? 2.415 11.294 30.915 1.00 43.94 110 LEU A O 1
ATOM 894 N N . GLU A 1 111 ? 3.839 12.966 31.483 1.00 37.56 111 GLU A N 1
ATOM 895 C CA . GLU A 1 111 ? 5.004 12.193 31.887 1.00 37.56 111 GLU A CA 1
ATOM 896 C C . GLU A 1 111 ? 4.641 11.368 33.133 1.00 37.56 111 GLU A C 1
ATOM 898 O O . GLU A 1 111 ? 3.985 11.849 34.059 1.00 37.56 111 GLU A O 1
ATOM 903 N N . MET A 1 112 ? 4.986 10.081 33.108 1.00 39.50 112 MET A N 1
ATOM 904 C CA . MET A 1 112 ? 4.642 9.127 34.160 1.00 39.50 112 MET A CA 1
ATOM 905 C C . MET A 1 112 ? 5.626 9.255 35.326 1.00 39.50 112 MET A C 1
ATOM 907 O O . MET A 1 112 ? 6.742 8.751 35.234 1.00 39.50 112 MET A O 1
ATOM 911 N N . GLU A 1 113 ? 5.184 9.850 36.434 1.00 38.06 113 GLU A N 1
ATOM 912 C CA . GLU A 1 113 ? 5.752 9.576 37.755 1.00 38.06 113 GLU A CA 1
ATOM 913 C C . GLU A 1 113 ? 4.915 8.540 38.517 1.00 38.06 113 GLU A C 1
ATOM 915 O O . GLU A 1 113 ? 3.693 8.431 38.380 1.00 38.06 113 GLU A O 1
ATOM 920 N N . ASP A 1 114 ? 5.660 7.747 39.277 1.00 43.09 114 ASP A N 1
ATOM 921 C CA . ASP A 1 114 ? 5.330 6.530 40.003 1.00 43.09 114 ASP A CA 1
ATOM 922 C C . ASP A 1 114 ? 4.063 6.650 40.871 1.00 43.09 114 ASP A C 1
ATOM 924 O O . ASP A 1 114 ? 4.008 7.378 41.861 1.00 43.09 114 ASP A O 1
ATOM 928 N N . GLY A 1 115 ? 3.004 5.937 40.485 1.00 41.09 115 GLY A N 1
ATOM 929 C CA . GLY A 1 115 ? 1.724 5.987 41.184 1.00 41.09 115 GLY A CA 1
ATOM 930 C C . GLY A 1 115 ? 0.635 5.247 40.425 1.00 41.09 115 GLY A C 1
ATOM 931 O O . GLY A 1 115 ? -0.013 5.793 39.537 1.00 41.09 115 GLY A O 1
ATOM 932 N N . GLN A 1 116 ? 0.447 3.982 40.785 1.00 47.84 116 GLN A N 1
ATOM 933 C CA . GLN A 1 116 ? -0.440 2.968 40.214 1.00 47.84 116 GLN A CA 1
ATOM 934 C C . GLN A 1 116 ? -1.913 3.419 40.054 1.00 47.84 116 GLN A C 1
ATOM 936 O O . GLN A 1 116 ? -2.810 2.967 40.764 1.00 47.84 116 GLN A O 1
ATOM 941 N N . LYS A 1 117 ? -2.204 4.285 39.076 1.00 46.22 117 LYS A N 1
ATOM 942 C CA . LYS A 1 117 ? -3.567 4.571 38.611 1.00 46.22 117 LYS A CA 1
ATOM 943 C C . LYS A 1 117 ? -3.955 3.505 37.590 1.00 46.22 117 LYS A C 1
ATOM 945 O O . LYS A 1 117 ? -3.370 3.404 36.517 1.00 46.22 117 LYS A O 1
ATOM 950 N N . SER A 1 118 ? -4.943 2.685 37.945 1.00 46.28 118 SER A N 1
ATOM 951 C CA . SER A 1 118 ? -5.563 1.682 37.070 1.00 46.28 118 SER A CA 1
ATOM 952 C C . SER A 1 118 ? -6.174 2.371 35.839 1.00 46.28 118 SER A C 1
ATOM 954 O O . SER A 1 118 ? -7.327 2.799 35.863 1.00 46.28 118 SER A O 1
ATOM 956 N N . LEU A 1 119 ? -5.373 2.526 34.781 1.00 48.72 119 LEU A N 1
ATOM 957 C CA . LEU A 1 119 ? -5.795 3.051 33.485 1.00 48.72 119 LEU A CA 1
ATOM 958 C C . LEU A 1 119 ? -6.737 2.037 32.825 1.00 48.72 119 LEU A C 1
ATOM 960 O O . LEU A 1 119 ? -6.325 0.931 32.469 1.00 48.72 119 LEU A O 1
ATOM 964 N N . THR A 1 120 ? -8.003 2.400 32.628 1.00 56.56 120 THR A N 1
ATOM 965 C CA . THR A 1 120 ? -8.930 1.611 31.812 1.00 56.56 120 THR A CA 1
ATOM 966 C C . THR A 1 120 ? -8.524 1.724 30.342 1.00 56.56 120 THR A C 1
ATOM 968 O O . THR A 1 120 ? -8.462 2.811 29.767 1.00 56.56 120 THR A O 1
ATOM 971 N N . LYS A 1 121 ? -8.201 0.584 29.719 1.00 59.03 121 LYS A N 1
ATOM 972 C CA . LYS A 1 121 ? -7.849 0.490 28.295 1.00 59.03 121 LYS A CA 1
ATOM 973 C C . LYS A 1 121 ? -9.029 1.002 27.457 1.00 59.03 121 LYS A C 1
ATOM 975 O O . LYS A 1 121 ? -10.101 0.410 27.495 1.00 59.03 121 LYS A O 1
ATOM 980 N N . ARG A 1 122 ? -8.843 2.101 26.721 1.00 73.81 122 ARG A N 1
ATOM 981 C CA . ARG A 1 122 ? -9.842 2.632 25.781 1.00 73.81 122 ARG A CA 1
ATOM 982 C C . ARG A 1 122 ? -9.466 2.339 24.338 1.00 73.81 122 ARG A C 1
ATOM 984 O O . ARG A 1 122 ? -8.303 2.078 24.025 1.00 73.81 122 ARG A O 1
ATOM 991 N N . ASN A 1 123 ? -10.486 2.406 23.488 1.00 88.56 123 ASN A N 1
ATOM 992 C CA . ASN A 1 123 ? -10.369 2.281 22.045 1.00 88.56 123 ASN A CA 1
ATOM 993 C C . ASN A 1 123 ? -9.431 3.353 21.471 1.00 88.56 123 ASN A C 1
ATOM 995 O O . ASN A 1 123 ? -9.313 4.464 21.997 1.00 88.56 123 ASN A O 1
ATOM 999 N N . TRP A 1 124 ? -8.793 3.004 20.363 1.00 93.69 124 TRP A N 1
ATOM 1000 C CA . TRP A 1 124 ? -8.090 3.927 19.490 1.00 93.69 124 TRP A CA 1
ATOM 1001 C C . TRP A 1 124 ? -9.084 4.834 18.783 1.00 93.69 124 TRP A C 1
ATOM 1003 O O . TRP A 1 124 ? -10.122 4.364 18.323 1.00 93.69 124 TRP A O 1
ATOM 1013 N N . GLU A 1 125 ? -8.737 6.106 18.669 1.00 94.69 125 GLU A N 1
ATOM 1014 C CA . GLU A 1 125 ? -9.383 7.071 17.795 1.00 94.69 125 GLU A CA 1
ATOM 1015 C C . GLU A 1 125 ? -8.596 7.145 16.481 1.00 94.69 125 GLU A C 1
ATOM 1017 O O . GLU A 1 125 ? -7.387 7.382 16.472 1.00 94.69 125 GLU A O 1
ATOM 1022 N N . VAL A 1 126 ? -9.285 6.931 15.363 1.00 96.81 126 VAL A N 1
ATOM 1023 C CA . VAL A 1 126 ? -8.723 6.997 14.012 1.00 96.81 126 VAL A CA 1
ATOM 1024 C C . VAL A 1 126 ? -9.463 8.080 13.242 1.00 96.81 126 VAL A C 1
ATOM 1026 O O . VAL A 1 126 ? -10.655 7.946 12.957 1.00 96.81 126 VAL A O 1
ATOM 1029 N N . ARG A 1 127 ? -8.756 9.152 12.890 1.00 97.62 127 ARG A N 1
ATOM 1030 C CA . ARG A 1 127 ? -9.292 10.285 12.128 1.00 97.62 127 ARG A CA 1
ATOM 1031 C C . ARG A 1 127 ? -8.715 10.307 10.725 1.00 97.62 127 ARG A C 1
ATOM 1033 O O . ARG A 1 127 ? -7.564 9.926 10.496 1.00 97.62 127 ARG A O 1
ATOM 1040 N N . GLY A 1 128 ? -9.513 10.790 9.790 1.00 97.62 128 GLY A N 1
ATOM 1041 C CA . GLY A 1 128 ? -9.102 10.897 8.404 1.00 97.62 128 GLY A CA 1
ATOM 1042 C C . GLY A 1 128 ? -10.168 11.531 7.535 1.00 97.62 128 GLY A C 1
ATOM 1043 O O . GLY A 1 128 ? -11.142 12.100 8.028 1.00 97.62 128 GLY A O 1
ATOM 1044 N N . TYR A 1 129 ? -9.982 11.407 6.229 1.00 97.62 129 TYR A N 1
ATOM 1045 C CA . TYR A 1 129 ? -10.980 11.780 5.240 1.00 97.62 129 TYR A CA 1
ATOM 1046 C C . TYR A 1 129 ? -11.063 10.737 4.128 1.00 97.62 129 TYR A C 1
ATOM 1048 O O . TYR A 1 129 ? -10.086 10.052 3.816 1.00 97.62 129 TYR A O 1
ATOM 1056 N N . GLN A 1 130 ? -12.242 10.617 3.530 1.00 96.69 130 GLN A N 1
ATOM 1057 C CA . GLN A 1 130 ? -12.441 9.902 2.279 1.00 96.69 130 GLN A CA 1
ATOM 1058 C C . GLN A 1 130 ? -12.506 10.917 1.138 1.00 96.69 130 GLN A C 1
ATOM 1060 O O . GLN A 1 130 ? -13.238 11.904 1.223 1.00 96.69 130 GLN A O 1
ATOM 1065 N N . ARG A 1 131 ? -11.735 10.686 0.077 1.00 96.44 131 ARG A N 1
ATOM 1066 C CA . ARG A 1 131 ? -11.770 11.509 -1.132 1.00 96.44 131 ARG A CA 1
ATOM 1067 C C . ARG A 1 131 ? -12.858 10.989 -2.068 1.00 96.44 131 ARG A C 1
ATOM 1069 O O . ARG A 1 131 ? -12.788 9.845 -2.517 1.00 96.44 131 ARG A O 1
ATOM 1076 N N . ALA A 1 132 ? -13.851 11.823 -2.347 1.00 91.44 132 ALA A N 1
ATOM 1077 C CA . ALA A 1 132 ? -14.920 11.517 -3.286 1.00 91.44 132 ALA A CA 1
ATOM 1078 C C . ALA A 1 132 ? -14.462 11.705 -4.744 1.00 91.44 132 ALA A C 1
ATOM 1080 O O . ALA A 1 132 ? -13.395 12.255 -5.026 1.00 91.44 132 ALA A O 1
ATOM 1081 N N . THR A 1 133 ? -15.272 11.228 -5.690 1.00 89.75 133 THR A N 1
ATOM 1082 C CA . THR A 1 133 ? -14.967 11.283 -7.131 1.00 89.75 133 THR A CA 1
ATOM 1083 C C . THR A 1 133 ? -14.925 12.703 -7.688 1.00 89.75 133 THR A C 1
ATOM 1085 O O . THR A 1 133 ? -14.277 12.936 -8.702 1.00 89.75 133 THR A O 1
ATOM 1088 N N . ASP A 1 134 ? -15.603 13.645 -7.034 1.00 92.50 134 ASP A N 1
ATOM 1089 C CA . ASP A 1 134 ? -15.595 15.073 -7.365 1.00 92.50 134 ASP A CA 1
ATOM 1090 C C . ASP A 1 134 ? -14.386 15.823 -6.771 1.00 92.50 134 ASP A C 1
ATOM 1092 O O . ASP A 1 134 ? -14.262 17.034 -6.937 1.00 92.50 134 ASP A O 1
ATOM 1096 N N . GLY A 1 135 ? -13.488 15.111 -6.080 1.00 90.38 135 GLY A N 1
ATOM 1097 C CA . GLY A 1 135 ? -12.330 15.682 -5.397 1.00 90.38 135 GLY A CA 1
ATOM 1098 C C . GLY A 1 135 ? -12.630 16.249 -4.007 1.00 90.38 135 GLY A C 1
ATOM 1099 O O . GLY A 1 135 ? -11.693 16.659 -3.323 1.00 90.38 135 GLY A O 1
ATOM 1100 N N . SER A 1 136 ? -13.887 16.246 -3.552 1.00 94.44 136 SER A N 1
ATOM 1101 C CA . SER A 1 136 ? -14.228 16.686 -2.198 1.00 94.44 136 SER A CA 1
AT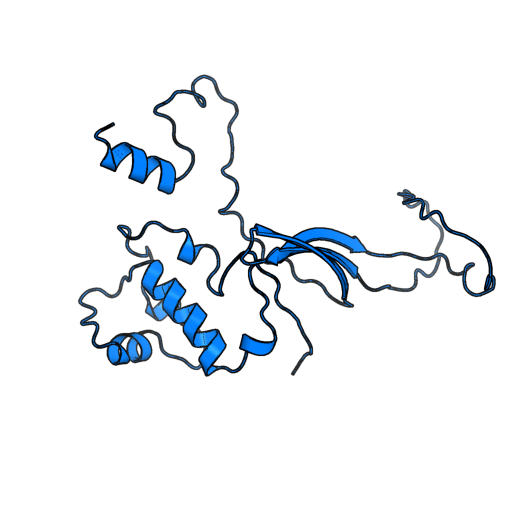OM 1102 C C . SER A 1 136 ? -13.700 15.715 -1.135 1.00 94.44 136 SER A C 1
ATOM 1104 O O . SER A 1 136 ? -13.496 14.519 -1.377 1.00 94.44 136 SER A O 1
ATOM 1106 N N . HIS A 1 137 ? -13.443 16.242 0.064 1.00 96.62 137 HIS A N 1
ATOM 1107 C CA . HIS A 1 137 ? -12.955 15.472 1.206 1.00 96.62 137 HIS A CA 1
ATOM 1108 C C . HIS A 1 137 ? -14.052 15.354 2.262 1.00 96.62 137 HIS A C 1
ATOM 1110 O O . HIS A 1 137 ? -14.485 16.357 2.828 1.00 96.62 137 HIS A O 1
ATOM 1116 N N . VAL A 1 138 ? -14.466 14.123 2.559 1.00 96.56 138 VAL A N 1
ATOM 1117 C CA . VAL A 1 138 ? -15.447 13.823 3.608 1.00 96.56 138 VAL A CA 1
ATOM 1118 C C . VAL A 1 138 ? -14.699 13.357 4.858 1.00 96.56 138 VAL A C 1
ATOM 1120 O O . VAL A 1 138 ? -14.135 12.259 4.840 1.00 96.56 138 VAL A O 1
ATOM 1123 N N . PRO A 1 139 ? -14.639 14.159 5.937 1.00 97.44 139 PRO A N 1
ATOM 1124 C CA . PRO A 1 139 ? -13.940 13.769 7.154 1.00 97.44 139 PRO A CA 1
ATOM 1125 C C . PRO A 1 139 ? -14.682 12.648 7.887 1.00 97.44 139 PRO A C 1
ATOM 1127 O O . PRO A 1 139 ? -15.909 12.560 7.848 1.00 97.44 139 PRO A O 1
ATOM 1130 N N . PHE A 1 140 ? -13.939 11.814 8.609 1.00 96.75 140 PHE A N 1
ATOM 1131 C CA . PHE A 1 140 ? -14.501 10.794 9.488 1.00 96.75 140 PHE A CA 1
ATOM 1132 C C . PHE A 1 140 ? -13.682 10.640 10.773 1.00 96.75 140 PHE A C 1
ATOM 1134 O O . PHE A 1 140 ? -12.508 11.012 10.851 1.00 96.75 140 PHE A O 1
ATOM 1141 N N . CYS A 1 141 ? -14.318 10.027 11.769 1.00 95.69 141 CYS A N 1
ATOM 1142 C CA . CYS A 1 141 ? -13.686 9.549 12.989 1.00 95.69 141 CYS A CA 1
ATOM 1143 C C . CYS A 1 141 ? -14.224 8.147 13.302 1.00 95.69 141 CYS A C 1
ATOM 1145 O O . CYS A 1 141 ? -15.435 7.927 13.272 1.00 95.69 141 CYS A O 1
ATOM 1147 N N . LEU A 1 142 ? -13.328 7.198 13.559 1.00 94.44 142 LEU A N 1
ATOM 1148 C CA . LEU A 1 142 ? -13.651 5.818 13.909 1.00 94.44 142 LEU A CA 1
ATOM 1149 C C . LEU A 1 142 ? -13.009 5.464 15.246 1.00 94.44 142 LEU A C 1
ATOM 1151 O O . LEU A 1 142 ? -11.904 5.910 15.548 1.00 94.44 142 LEU A O 1
ATOM 1155 N N . PHE A 1 143 ? -13.677 4.597 16.004 1.00 93.25 143 PHE A N 1
ATOM 1156 C CA . PHE A 1 143 ? -13.125 4.015 17.219 1.00 93.25 143 PHE A CA 1
ATOM 1157 C C . PHE A 1 143 ? -12.904 2.518 17.031 1.00 93.25 143 PHE A C 1
ATOM 1159 O O . PHE A 1 143 ? -13.817 1.812 16.603 1.00 93.25 143 PHE A O 1
ATOM 1166 N N . ALA A 1 144 ? -11.706 2.033 17.352 1.00 93.12 144 ALA A N 1
ATOM 1167 C CA . ALA A 1 144 ? -11.348 0.624 17.207 1.00 93.12 144 ALA A CA 1
ATOM 1168 C C . ALA A 1 144 ? -10.612 0.112 18.447 1.00 93.12 144 ALA A C 1
ATOM 1170 O O . ALA A 1 144 ? -9.753 0.794 18.996 1.00 93.12 144 ALA A O 1
ATOM 1171 N N . GLU A 1 145 ? -10.915 -1.107 18.885 1.00 91.50 145 GLU A N 1
ATOM 1172 C CA . GLU A 1 145 ? -10.206 -1.723 20.013 1.00 91.50 145 GLU A CA 1
ATOM 1173 C C . GLU A 1 145 ? -8.731 -1.991 19.673 1.00 91.50 145 GLU A C 1
ATOM 1175 O O . GLU A 1 145 ? -7.837 -1.779 20.492 1.00 91.50 145 GLU A O 1
ATOM 1180 N N . ASN A 1 146 ? -8.480 -2.420 18.435 1.00 92.31 146 ASN A N 1
ATOM 1181 C CA . ASN A 1 146 ? -7.161 -2.766 17.927 1.00 92.31 146 ASN A CA 1
ATOM 1182 C C . ASN A 1 146 ? -6.921 -2.061 16.590 1.00 92.31 146 ASN A C 1
ATOM 1184 O O . ASN A 1 146 ? -7.829 -1.966 15.763 1.00 92.31 146 ASN A O 1
ATOM 1188 N N . VAL A 1 147 ? -5.689 -1.603 16.374 1.00 95.25 147 VAL A N 1
ATOM 1189 C CA . VAL A 1 147 ? -5.253 -0.961 15.130 1.00 95.25 147 VAL A CA 1
ATOM 1190 C C . VAL A 1 147 ? -3.974 -1.636 14.653 1.00 95.25 147 VAL A C 1
ATOM 1192 O O . VAL A 1 147 ? -3.043 -1.828 15.432 1.00 95.25 147 VAL A O 1
ATOM 1195 N N . ALA A 1 148 ? -3.932 -1.983 13.367 1.00 96.06 148 ALA A N 1
ATOM 1196 C CA . ALA A 1 148 ? -2.735 -2.457 12.686 1.00 96.06 148 ALA A CA 1
ATOM 1197 C C . ALA A 1 148 ? -2.338 -1.438 11.613 1.00 96.06 148 ALA A C 1
ATOM 1199 O O . ALA A 1 148 ? -3.153 -1.082 10.760 1.00 96.06 148 ALA A O 1
ATOM 1200 N N . LEU A 1 149 ? -1.091 -0.968 11.659 1.00 95.50 149 LEU A N 1
ATOM 1201 C CA . LEU A 1 149 ? -0.547 -0.038 10.673 1.00 95.50 149 LEU A CA 1
ATOM 1202 C C . LEU A 1 149 ? 0.235 -0.820 9.619 1.00 95.50 149 LEU A C 1
ATOM 1204 O O . LEU A 1 149 ? 1.275 -1.404 9.906 1.00 95.50 149 LEU A O 1
ATOM 1208 N N . ALA A 1 150 ? -0.280 -0.819 8.393 1.00 94.75 150 ALA A N 1
ATOM 1209 C CA . ALA A 1 150 ? 0.335 -1.449 7.227 1.00 94.75 150 ALA A CA 1
ATOM 1210 C C . ALA A 1 150 ? 0.555 -0.403 6.122 1.00 94.75 150 ALA A C 1
ATOM 1212 O O . ALA A 1 150 ? 0.108 -0.563 4.989 1.00 94.75 150 ALA A O 1
ATOM 1213 N N . THR A 1 151 ? 1.185 0.720 6.479 1.00 91.62 151 THR A N 1
ATOM 1214 C CA . THR A 1 151 ? 1.310 1.908 5.615 1.00 91.62 151 THR A CA 1
ATOM 1215 C C . THR A 1 151 ? 2.442 1.820 4.595 1.00 91.62 151 THR A C 1
ATOM 1217 O O . THR A 1 151 ? 2.518 2.670 3.717 1.00 91.62 151 THR A O 1
ATOM 1220 N N . GLY A 1 152 ? 3.307 0.806 4.689 1.00 88.75 152 GLY A N 1
ATOM 1221 C CA . GLY A 1 152 ? 4.494 0.686 3.843 1.00 88.75 152 GLY A CA 1
ATOM 1222 C C . GLY A 1 152 ? 5.501 1.823 4.058 1.00 88.75 152 GLY A C 1
ATOM 1223 O O . GLY A 1 152 ? 5.341 2.663 4.943 1.00 88.75 152 GLY A O 1
ATOM 1224 N N . THR A 1 153 ? 6.562 1.819 3.251 1.00 82.19 153 THR A N 1
ATOM 1225 C CA . THR A 1 153 ? 7.654 2.814 3.282 1.00 82.19 153 THR A CA 1
ATOM 1226 C C . THR A 1 153 ? 8.017 3.350 1.895 1.00 82.19 153 THR A C 1
ATOM 1228 O O . THR A 1 153 ? 8.934 4.150 1.763 1.00 82.19 153 THR A O 1
ATOM 1231 N N . PHE A 1 154 ? 7.308 2.919 0.849 1.00 75.69 154 PHE A N 1
ATOM 1232 C CA . PHE A 1 154 ? 7.627 3.260 -0.540 1.00 75.69 154 PHE A CA 1
ATOM 1233 C C . PHE A 1 154 ? 7.260 4.714 -0.898 1.00 75.69 154 PHE A C 1
ATOM 1235 O O . PHE A 1 154 ? 7.803 5.280 -1.839 1.00 75.69 154 PHE A O 1
ATOM 1242 N N . ASP A 1 155 ? 6.344 5.321 -0.141 1.00 75.62 155 ASP A N 1
ATOM 1243 C CA . ASP A 1 155 ? 5.711 6.605 -0.456 1.00 75.62 155 ASP A CA 1
ATOM 1244 C C . ASP A 1 155 ? 6.626 7.829 -0.263 1.00 75.62 155 ASP A C 1
ATOM 1246 O O . ASP A 1 155 ? 6.359 8.883 -0.838 1.00 75.62 155 ASP A O 1
ATOM 1250 N N . SER A 1 156 ? 7.649 7.734 0.592 1.00 81.88 156 SER A N 1
ATOM 1251 C CA . SER A 1 156 ? 8.488 8.871 0.986 1.00 81.88 156 SER A CA 1
ATOM 1252 C C . SER A 1 156 ? 9.963 8.492 0.869 1.00 81.88 156 SER A C 1
ATOM 1254 O O . SER A 1 156 ? 10.461 7.732 1.702 1.00 81.88 156 SER A O 1
ATOM 1256 N N . PRO A 1 157 ? 10.665 8.970 -0.174 1.00 85.44 157 PRO A N 1
ATOM 1257 C CA . PRO A 1 157 ? 12.061 8.624 -0.360 1.00 85.44 157 PRO A CA 1
ATOM 1258 C C . PRO A 1 157 ? 12.929 9.283 0.711 1.00 85.44 157 PRO A C 1
ATOM 1260 O O . PRO A 1 157 ? 12.737 10.448 1.065 1.00 85.44 157 PRO A O 1
ATOM 1263 N N . GLY A 1 158 ? 13.910 8.531 1.208 1.00 87.50 158 GLY A N 1
ATOM 1264 C CA . GLY A 1 158 ? 14.922 9.063 2.112 1.00 87.50 158 GLY A CA 1
ATOM 1265 C C . GLY A 1 158 ? 15.736 10.164 1.433 1.00 87.50 158 GLY A C 1
ATOM 1266 O O . GLY A 1 158 ? 16.091 10.046 0.260 1.00 87.50 158 GLY A O 1
ATOM 1267 N N . ARG A 1 159 ? 16.021 11.227 2.185 1.00 90.69 159 ARG A N 1
ATOM 1268 C CA . ARG A 1 159 ? 16.859 12.352 1.761 1.00 90.69 159 ARG A CA 1
ATOM 1269 C C . ARG A 1 159 ? 18.114 12.365 2.618 1.00 90.69 159 ARG A C 1
ATOM 1271 O O . ARG A 1 159 ? 18.013 12.365 3.845 1.00 90.69 159 ARG A O 1
ATOM 1278 N N . LEU A 1 160 ? 19.272 12.324 1.974 1.00 91.19 160 LEU A N 1
ATOM 1279 C CA . LEU A 1 160 ? 20.580 12.278 2.625 1.00 91.19 160 LEU A CA 1
ATOM 1280 C C . LEU A 1 160 ? 21.068 13.667 3.052 1.00 91.19 160 LEU A C 1
ATOM 1282 O O . LEU A 1 160 ? 21.947 13.746 3.904 1.00 91.19 160 LEU A O 1
ATOM 1286 N N . GLN A 1 161 ? 20.489 14.739 2.497 1.00 93.38 161 GLN A N 1
ATOM 1287 C CA . GLN A 1 161 ? 20.837 16.137 2.780 1.00 93.38 161 GLN A CA 1
ATOM 1288 C C . GLN A 1 161 ? 22.318 16.443 2.519 1.00 93.38 161 GLN A C 1
ATOM 1290 O O . GLN A 1 161 ? 22.966 17.182 3.259 1.00 93.38 161 GLN A O 1
ATOM 1295 N N . VAL A 1 162 ? 22.859 15.843 1.458 1.00 95.25 162 VAL A N 1
ATOM 1296 C CA . VAL A 1 162 ? 24.246 16.034 1.020 1.00 95.25 162 VAL A CA 1
ATOM 1297 C C . VAL A 1 162 ? 24.319 17.037 -0.126 1.00 95.25 162 VAL A C 1
ATOM 1299 O O . VAL A 1 162 ? 23.360 17.222 -0.876 1.00 95.25 162 VAL A O 1
ATOM 1302 N N . GLU A 1 163 ? 25.477 17.677 -0.282 1.00 96.19 163 GLU A N 1
ATOM 1303 C CA . GLU A 1 163 ? 25.712 18.597 -1.393 1.00 96.19 163 GLU A CA 1
ATOM 1304 C C . GLU A 1 163 ? 25.479 17.897 -2.742 1.00 96.19 163 GLU A C 1
ATOM 1306 O O . GLU A 1 163 ? 25.945 16.782 -2.976 1.00 96.19 163 GLU A O 1
ATOM 1311 N N . GLY A 1 164 ? 24.728 18.558 -3.626 1.00 93.94 164 GLY A N 1
ATOM 1312 C CA . GLY A 1 164 ? 24.379 18.040 -4.948 1.00 93.94 164 GLY A CA 1
ATOM 1313 C C . GLY A 1 164 ? 23.164 17.107 -4.991 1.00 93.94 164 GLY A C 1
ATOM 1314 O O . GLY A 1 164 ? 22.752 16.736 -6.088 1.00 93.94 164 GLY A O 1
ATOM 1315 N N . GLU A 1 165 ? 22.543 16.766 -3.854 1.00 94.56 165 GLU A N 1
ATOM 1316 C CA . GLU A 1 165 ? 21.321 15.942 -3.835 1.00 94.56 165 GLU A CA 1
ATOM 1317 C C . GLU A 1 165 ? 20.140 16.619 -4.557 1.00 94.56 165 GLU A C 1
ATOM 1319 O O . GLU A 1 165 ? 19.321 15.943 -5.166 1.00 94.56 165 GLU A O 1
ATOM 1324 N N . ASP A 1 166 ? 20.077 17.953 -4.556 1.00 93.62 166 ASP A N 1
ATOM 1325 C CA . ASP A 1 166 ? 19.008 18.717 -5.215 1.00 93.62 166 ASP A CA 1
ATOM 1326 C C . ASP A 1 166 ? 19.269 19.003 -6.709 1.00 93.62 166 ASP A C 1
ATOM 1328 O O . ASP A 1 166 ? 18.556 19.800 -7.328 1.00 93.62 166 ASP A O 1
ATOM 1332 N N . PHE A 1 167 ? 20.297 18.401 -7.321 1.00 93.62 167 PHE A N 1
ATOM 1333 C CA . PHE A 1 167 ? 20.560 18.627 -8.742 1.00 93.62 167 PHE A CA 1
ATOM 1334 C C . PHE A 1 167 ? 19.456 18.042 -9.644 1.00 93.62 167 PHE A C 1
ATOM 1336 O O . PHE A 1 167 ? 18.923 16.975 -9.353 1.00 93.62 167 PHE A O 1
ATOM 1343 N N . PRO A 1 168 ? 19.148 18.665 -10.804 1.00 90.25 168 PRO A N 1
ATOM 1344 C CA . PRO A 1 168 ? 18.021 18.257 -11.657 1.00 90.25 168 PRO A CA 1
ATOM 1345 C C . PRO A 1 168 ? 18.085 16.833 -12.232 1.00 90.25 168 PRO A C 1
ATOM 1347 O O . PRO A 1 168 ? 17.084 16.341 -12.748 1.00 90.25 168 PRO A O 1
ATOM 1350 N N . PHE A 1 169 ? 19.264 16.206 -12.213 1.00 89.44 169 PHE A N 1
ATOM 1351 C CA . PHE A 1 169 ? 19.501 14.835 -12.678 1.00 89.44 169 PHE A CA 1
ATOM 1352 C C . PHE A 1 169 ? 19.541 13.812 -11.531 1.00 89.44 169 PHE A C 1
ATOM 1354 O O . PHE A 1 169 ? 19.704 12.619 -11.781 1.00 89.44 169 PHE A O 1
ATOM 1361 N N . VAL A 1 170 ? 19.396 14.260 -10.281 1.00 92.56 170 VAL A N 1
ATOM 1362 C CA . VAL A 1 170 ? 19.236 13.387 -9.118 1.00 92.56 170 VAL A CA 1
ATOM 1363 C C . VAL A 1 170 ? 17.745 13.164 -8.906 1.00 92.56 170 VAL A C 1
ATOM 1365 O O . VAL A 1 170 ? 16.968 14.103 -8.756 1.00 92.56 170 VAL A O 1
ATOM 1368 N N . LEU A 1 171 ? 17.331 11.900 -8.950 1.00 90.88 171 LEU A N 1
ATOM 1369 C CA . LEU A 1 171 ? 15.929 11.502 -8.895 1.00 90.88 171 LEU A CA 1
ATOM 1370 C C . LEU A 1 171 ? 15.731 10.551 -7.718 1.00 90.88 171 LEU A C 1
ATOM 1372 O O . LEU A 1 171 ? 16.506 9.617 -7.521 1.00 90.88 171 LEU A O 1
ATOM 1376 N N . HIS A 1 172 ? 14.679 10.793 -6.939 1.00 89.44 172 HIS A N 1
ATOM 1377 C CA . HIS A 1 172 ? 14.400 10.064 -5.698 1.00 89.44 172 HIS A CA 1
ATOM 1378 C C . HIS A 1 172 ? 13.266 9.044 -5.834 1.00 89.44 172 HIS A C 1
ATOM 1380 O O . HIS A 1 172 ? 12.928 8.362 -4.869 1.00 89.44 172 HIS A O 1
ATOM 1386 N N . SER A 1 173 ? 12.669 8.925 -7.019 1.00 86.06 173 SER A N 1
ATOM 1387 C CA . SER A 1 173 ? 11.646 7.927 -7.302 1.00 86.06 173 SER A CA 1
ATOM 1388 C C . SER A 1 173 ? 11.894 7.264 -8.654 1.00 86.06 173 SER A C 1
ATOM 1390 O O . SER A 1 173 ? 12.389 7.890 -9.593 1.00 86.06 173 SER A O 1
ATOM 1392 N N . MET A 1 174 ? 11.523 5.985 -8.762 1.00 81.31 174 MET A N 1
ATOM 1393 C CA . MET A 1 174 ? 11.604 5.259 -10.034 1.00 81.31 174 MET A CA 1
ATOM 1394 C C . MET A 1 174 ? 10.676 5.864 -11.090 1.00 81.31 174 MET A C 1
ATOM 1396 O O . MET A 1 174 ? 11.039 5.914 -12.257 1.00 81.31 174 MET A O 1
ATOM 1400 N N . SER A 1 175 ? 9.519 6.393 -10.687 1.00 81.38 175 SER A N 1
ATOM 1401 C CA . SER A 1 175 ? 8.591 7.060 -11.603 1.00 81.38 175 SER A CA 1
ATOM 1402 C C . SER A 1 175 ? 9.203 8.312 -12.233 1.00 81.38 175 SER A C 1
ATOM 1404 O O . SER A 1 175 ? 9.085 8.507 -13.443 1.00 81.38 175 SER A O 1
ATOM 1406 N N . ASP A 1 176 ? 9.891 9.140 -11.441 1.00 86.81 176 ASP A N 1
ATOM 1407 C CA . ASP A 1 176 ? 10.582 10.325 -11.961 1.00 86.81 176 ASP A CA 1
ATOM 1408 C C . ASP A 1 176 ? 11.748 9.925 -12.870 1.00 86.81 176 ASP A C 1
ATOM 1410 O O . ASP A 1 176 ? 11.952 10.543 -13.917 1.00 86.81 176 ASP A O 1
ATOM 1414 N N . PHE A 1 177 ? 12.465 8.855 -12.512 1.00 86.19 177 PHE A N 1
ATOM 1415 C CA . PHE A 1 177 ? 13.517 8.265 -13.340 1.00 86.19 177 PHE A CA 1
ATOM 1416 C C . PHE A 1 177 ? 12.996 7.780 -14.695 1.00 86.19 177 PHE A C 1
ATOM 1418 O O . PHE A 1 177 ? 13.493 8.225 -15.731 1.00 86.19 177 PHE A O 1
ATOM 1425 N N . GLY A 1 178 ? 11.947 6.956 -14.721 1.00 85.19 178 GLY A N 1
ATOM 1426 C CA . GLY A 1 178 ? 11.319 6.506 -15.964 1.00 85.19 178 GLY A CA 1
ATOM 1427 C C . GLY A 1 178 ? 10.815 7.681 -16.812 1.00 85.19 178 GLY A C 1
ATOM 1428 O O . GLY A 1 178 ? 11.028 7.727 -18.028 1.00 85.19 178 GLY A O 1
ATOM 1429 N N . ALA A 1 179 ? 10.233 8.702 -16.173 1.00 86.31 179 ALA A N 1
ATOM 1430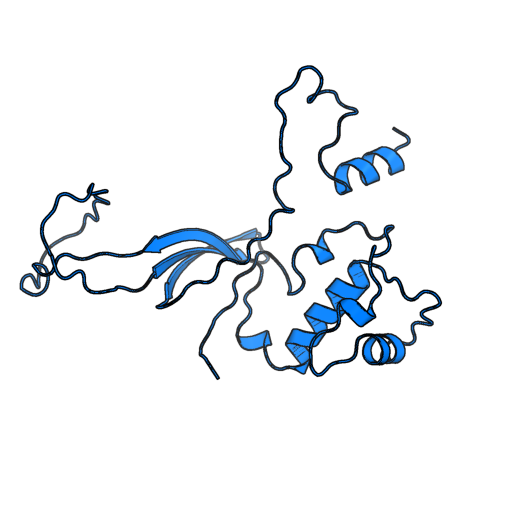 C CA . ALA A 1 179 ? 9.809 9.923 -16.852 1.00 86.31 179 ALA A CA 1
ATOM 1431 C C . ALA A 1 179 ? 10.986 10.718 -17.449 1.00 86.31 179 ALA A C 1
ATOM 1433 O O . ALA A 1 179 ? 10.834 11.287 -18.532 1.00 86.31 179 ALA A O 1
ATOM 1434 N N . ALA A 1 180 ? 12.145 10.766 -16.790 1.00 87.62 180 ALA A N 1
ATOM 1435 C CA . ALA A 1 180 ? 13.347 11.411 -17.316 1.00 87.62 180 ALA A CA 1
ATOM 1436 C C . ALA A 1 180 ? 13.922 10.651 -18.523 1.00 87.62 180 ALA A C 1
ATOM 1438 O O . ALA A 1 180 ? 14.119 11.257 -19.580 1.00 87.62 180 ALA A O 1
ATOM 1439 N N . ILE A 1 181 ? 14.057 9.326 -18.412 1.00 86.81 181 ILE A N 1
ATOM 1440 C CA . ILE A 1 181 ? 14.553 8.457 -19.492 1.00 86.81 181 ILE A CA 1
ATOM 1441 C C . ILE A 1 181 ? 13.647 8.531 -20.724 1.00 86.81 181 ILE A C 1
ATOM 1443 O O . ILE A 1 181 ? 14.132 8.690 -21.843 1.00 86.81 181 ILE A O 1
ATOM 1447 N N . SER A 1 182 ? 12.322 8.498 -20.539 1.00 84.75 182 SER A N 1
ATOM 1448 C CA . SER A 1 182 ? 11.367 8.619 -21.654 1.00 84.75 182 SER A CA 1
ATOM 1449 C C . SER A 1 182 ? 11.471 9.950 -22.413 1.00 84.75 182 SER A C 1
ATOM 1451 O O . SER A 1 182 ? 11.107 10.028 -23.585 1.00 84.75 182 SER A O 1
ATOM 1453 N N . LYS A 1 183 ? 11.994 10.995 -21.759 1.00 87.00 183 LYS A N 1
ATOM 1454 C CA . LYS A 1 183 ? 12.247 12.320 -22.342 1.00 87.00 183 LYS A CA 1
ATOM 1455 C C . LYS A 1 183 ? 13.653 12.451 -22.943 1.00 87.00 183 LYS A C 1
ATOM 1457 O O . LYS A 1 183 ? 13.980 13.531 -23.430 1.00 87.00 183 LYS A O 1
ATOM 1462 N N . GLY A 1 184 ? 14.469 11.394 -22.903 1.00 79.94 184 GLY A N 1
ATOM 1463 C CA . GLY A 1 184 ? 15.854 11.394 -23.382 1.00 79.94 184 GLY A CA 1
ATOM 1464 C C . GLY A 1 184 ? 16.794 12.272 -22.553 1.00 79.94 184 GLY A C 1
ATOM 1465 O O . GLY A 1 184 ? 17.736 12.831 -23.112 1.00 79.94 184 GLY A O 1
ATOM 1466 N N . LYS A 1 185 ? 16.493 12.448 -21.260 1.00 59.81 185 LYS A N 1
ATOM 1467 C CA . LYS A 1 185 ? 17.349 13.154 -20.301 1.00 59.81 185 LYS A CA 1
ATOM 1468 C C . LYS A 1 185 ? 18.270 12.197 -19.562 1.00 59.81 185 LYS A C 1
ATOM 1470 O O . LYS A 1 185 ? 17.827 11.057 -19.301 1.00 59.81 185 LYS A O 1
#

Foldseek 3Di:
DDDAAAEEQAAFLPCLVVDDQVDWDPDFQQVLDDPPDGLVVVCVVVVDPCPDSIDGSVSSSVRRNVVCVVVVNVVRYDHQKDWDDKAFDWDAPVCVPDPDDDDDDDPDDDDDDDDDRPIDGFWIKIWTWHQDPVRDTHIDIDTHSDDDDPNDDLPDFDDPPDPPCPPPPNDRHVVVVVVCVVVVD

pLDDT: mean 82.35, std 17.89, range [37.56, 97.62]